Protein AF-A0A0F9DCM0-F1 (afdb_monomer)

Solvent-accessible surface area (backbone atoms only — not comparable to full-atom values): 13956 Å² total; per-residue (Å²): 132,87,82,64,62,100,62,52,71,66,57,52,27,60,71,70,70,48,57,90,51,45,45,80,32,36,98,78,34,26,32,36,30,32,35,49,76,91,44,74,49,73,30,60,45,79,71,43,78,30,48,43,64,57,42,20,52,50,46,30,55,27,48,20,61,70,70,73,55,69,60,47,42,43,50,33,94,85,67,39,26,39,34,45,34,42,86,67,61,40,40,36,45,44,40,91,75,19,57,17,24,54,59,46,8,29,87,58,62,58,74,68,26,46,58,48,63,35,82,38,56,33,58,67,66,62,60,63,64,50,48,54,50,50,53,51,49,51,53,48,53,27,62,75,67,66,33,66,87,58,95,72,90,79,91,84,86,78,86,60,83,90,49,95,72,84,86,76,69,64,62,87,76,89,77,82,93,78,86,83,81,82,85,75,74,92,73,79,90,78,84,91,66,94,84,74,66,70,50,77,52,75,58,100,60,29,42,35,40,35,45,84,85,47,76,50,76,48,49,48,84,78,38,75,80,66,77,76,116

Mean predicted aligned error: 13.75 Å

Sequence (229 aa):
MVKISIISLQECLNFLDIGTGYFSIT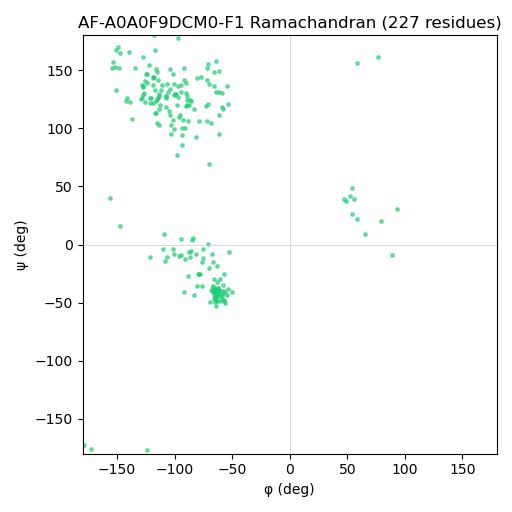AENDTLNMTYNSVTEDVEITDSTYQGDDLAIVLEAAIDTAFSITSTVAYSSTTYKFTITVAANTITIDVSASDAALTFGFTSDPTAALSIVSDQAATEDPTAPVQVILDGVDSFVKGYCDRDFESTSYNEYQNGRDKQNLFLKQYPIISVSRLSIGRINGLKVNNSASSTYATVSVSSTGVVLNKDGTTTELLFSAYATLTLM

Secondary structure (DSSP, 8-state):
-----SS-HHHHHHHTT--TTEEEE-TTS-EEEEEETTEEEEEEPPSEEEEHHHHHHHHHHHHHHHHTS-EEEEEETTTTEEEEEESSS-EEE-TTT-SSTTTTT--SPPPPBSEEE-SS-----THHHHHHHHHHHHHHHHHHHTS--S----------SS------SS-S----S----S---S-------SS--EEEEE-SSEEEEEETTEEEEEEGGG-GGGTT-

Structure (mmCIF, N/CA/C/O backbone):
data_AF-A0A0F9DCM0-F1
#
_entry.id   AF-A0A0F9DCM0-F1
#
loop_
_atom_site.group_PDB
_atom_site.id
_atom_site.type_symbol
_atom_site.label_atom_id
_atom_site.label_alt_id
_atom_site.label_comp_id
_atom_site.label_asym_id
_atom_site.label_entity_id
_atom_site.label_seq_id
_atom_site.pdbx_PDB_ins_code
_atom_site.Cartn_x
_atom_site.Cartn_y
_atom_site.Cartn_z
_atom_site.occupancy
_atom_site.B_iso_or_equiv
_atom_site.auth_seq_id
_atom_site.auth_comp_id
_atom_site.auth_asym_id
_atom_site.auth_atom_id
_atom_site.pdbx_PDB_model_num
ATOM 1 N N . MET A 1 1 ? 5.842 6.834 -18.163 1.00 44.19 1 MET A N 1
ATOM 2 C CA . MET A 1 1 ? 6.494 5.594 -18.632 1.00 44.19 1 MET A CA 1
ATOM 3 C C . MET A 1 1 ? 6.584 4.693 -17.415 1.00 44.19 1 MET A C 1
ATOM 5 O O . MET A 1 1 ? 7.137 5.139 -16.421 1.00 44.19 1 MET A O 1
ATOM 9 N N . VAL A 1 2 ? 5.919 3.537 -17.419 1.00 41.72 2 VAL A N 1
ATOM 10 C CA . VAL A 1 2 ? 5.910 2.631 -16.258 1.00 41.72 2 VAL A CA 1
ATOM 11 C C . VAL A 1 2 ? 7.289 1.975 -16.178 1.00 41.72 2 VAL A C 1
ATOM 13 O O . VAL A 1 2 ? 7.709 1.345 -17.146 1.00 41.72 2 VAL A O 1
ATOM 16 N N . LYS A 1 3 ? 8.017 2.190 -15.076 1.00 56.44 3 LYS A N 1
ATOM 17 C CA . LYS A 1 3 ? 9.266 1.474 -14.785 1.00 56.44 3 LYS A CA 1
ATOM 18 C C . LYS A 1 3 ? 8.881 0.036 -14.439 1.00 56.44 3 LYS A C 1
ATOM 20 O O . LYS A 1 3 ? 8.073 -0.170 -13.541 1.00 56.44 3 LYS A O 1
ATOM 25 N N . ILE A 1 4 ? 9.396 -0.933 -15.185 1.00 59.66 4 ILE A N 1
ATOM 26 C CA . ILE A 1 4 ? 9.157 -2.356 -14.930 1.00 59.66 4 ILE A CA 1
ATOM 27 C C . ILE A 1 4 ? 10.407 -2.868 -14.218 1.00 59.66 4 ILE A C 1
ATOM 29 O O . ILE A 1 4 ? 11.415 -3.076 -14.860 1.00 59.66 4 ILE A O 1
ATOM 33 N N . SER A 1 5 ? 10.404 -3.005 -12.899 1.00 70.19 5 SER A N 1
ATOM 34 C CA . SER A 1 5 ? 11.582 -3.542 -12.200 1.00 70.19 5 SER A CA 1
ATOM 35 C C . SER A 1 5 ? 11.867 -5.001 -12.588 1.00 70.19 5 SER A C 1
ATOM 37 O O . SER A 1 5 ? 10.976 -5.704 -13.071 1.00 70.19 5 SER A O 1
ATOM 39 N N . ILE A 1 6 ? 13.116 -5.455 -12.392 1.00 78.12 6 ILE A N 1
ATOM 40 C CA . ILE A 1 6 ? 13.548 -6.838 -12.704 1.00 78.12 6 ILE A CA 1
ATOM 41 C C . ILE A 1 6 ? 12.695 -7.857 -11.937 1.00 78.12 6 ILE A C 1
ATOM 43 O O . ILE A 1 6 ? 12.382 -8.933 -12.445 1.00 78.12 6 ILE A O 1
ATOM 47 N N . ILE A 1 7 ? 12.316 -7.480 -10.722 1.00 84.19 7 ILE A N 1
ATOM 48 C CA . ILE A 1 7 ? 11.346 -8.142 -9.860 1.00 84.19 7 ILE A CA 1
ATOM 49 C C . ILE A 1 7 ? 10.288 -7.112 -9.473 1.00 84.19 7 ILE A C 1
ATOM 51 O O . ILE A 1 7 ? 10.582 -5.919 -9.359 1.00 84.19 7 ILE A O 1
ATOM 55 N N . SER A 1 8 ? 9.046 -7.541 -9.297 1.00 84.75 8 SER A N 1
ATOM 56 C CA . SER A 1 8 ? 7.995 -6.644 -8.828 1.00 84.75 8 SER A CA 1
ATOM 57 C C . SER A 1 8 ? 8.195 -6.297 -7.351 1.00 84.75 8 SER A C 1
ATOM 59 O O . SER A 1 8 ? 8.705 -7.095 -6.565 1.00 84.75 8 SER A O 1
ATOM 61 N N . LEU A 1 9 ? 7.722 -5.116 -6.949 1.00 81.88 9 LEU A N 1
ATOM 62 C CA . LEU A 1 9 ? 7.683 -4.718 -5.541 1.00 81.88 9 LEU A CA 1
ATOM 63 C C . LEU A 1 9 ? 6.952 -5.762 -4.677 1.00 81.88 9 LEU A C 1
ATOM 65 O O . LEU A 1 9 ? 7.406 -6.071 -3.581 1.00 81.88 9 LEU A O 1
ATOM 69 N N . GLN A 1 10 ? 5.877 -6.366 -5.194 1.00 78.19 10 GLN A N 1
ATOM 70 C CA . GLN A 1 10 ? 5.146 -7.420 -4.487 1.00 78.19 10 GLN A CA 1
ATOM 71 C C . GLN A 1 10 ? 6.004 -8.670 -4.257 1.00 78.19 10 GLN A C 1
ATOM 73 O O . GLN A 1 10 ? 5.936 -9.270 -3.191 1.00 78.19 10 GLN A O 1
ATOM 78 N N . GLU A 1 11 ? 6.830 -9.066 -5.227 1.00 83.69 11 GLU A N 1
ATOM 79 C CA . GLU A 1 11 ? 7.758 -10.188 -5.053 1.00 83.69 11 GLU A CA 1
ATOM 80 C C . GLU A 1 11 ? 8.837 -9.874 -4.012 1.00 83.69 11 GLU A C 1
ATOM 82 O O . GLU A 1 11 ? 9.195 -10.761 -3.241 1.00 83.69 11 GLU A O 1
ATOM 87 N N . CYS A 1 12 ? 9.314 -8.625 -3.930 1.00 82.00 12 CYS A N 1
ATOM 88 C CA . CYS A 1 12 ? 10.222 -8.195 -2.861 1.00 82.00 12 CYS A CA 1
ATOM 89 C C . CYS A 1 12 ? 9.569 -8.270 -1.483 1.00 82.00 12 CYS A C 1
ATOM 91 O O . CYS A 1 12 ? 10.165 -8.817 -0.560 1.00 82.00 12 CYS A O 1
ATOM 93 N N . LEU A 1 13 ? 8.357 -7.730 -1.357 1.00 75.56 13 LEU A N 1
ATOM 94 C CA . LEU A 1 13 ? 7.587 -7.746 -0.114 1.00 75.56 13 LEU A CA 1
ATOM 95 C C . LEU A 1 13 ? 7.341 -9.188 0.351 1.00 75.56 13 LEU A C 1
ATOM 97 O O . LEU A 1 13 ? 7.669 -9.538 1.482 1.00 75.56 13 LEU A O 1
ATOM 101 N N . ASN A 1 14 ? 6.907 -10.059 -0.565 1.00 77.12 14 ASN A N 1
ATOM 102 C CA . ASN A 1 14 ? 6.714 -11.483 -0.292 1.00 77.12 14 ASN A CA 1
ATOM 103 C C . ASN A 1 14 ? 8.024 -12.194 0.093 1.00 77.12 14 ASN A C 1
ATOM 105 O O . ASN A 1 14 ? 8.019 -13.049 0.971 1.00 77.12 14 ASN A O 1
ATOM 109 N N . PHE A 1 15 ? 9.146 -11.878 -0.567 1.00 82.12 15 PHE A N 1
ATOM 110 C CA . PHE A 1 15 ? 10.443 -12.496 -0.266 1.00 82.12 15 PHE A CA 1
ATOM 111 C C . PHE A 1 15 ? 10.965 -12.111 1.117 1.00 82.12 15 PHE A C 1
ATOM 113 O O . PHE A 1 15 ? 11.538 -12.946 1.813 1.00 82.12 15 PHE A O 1
ATOM 120 N N . LEU A 1 16 ? 10.792 -10.845 1.498 1.00 75.94 16 LEU A N 1
ATOM 121 C CA . LEU A 1 16 ? 11.227 -10.350 2.799 1.00 75.94 16 LEU A CA 1
ATOM 122 C C . LEU A 1 16 ? 10.298 -10.798 3.935 1.00 75.94 16 LEU A C 1
ATOM 124 O O . LEU A 1 16 ? 10.601 -10.509 5.088 1.00 75.94 16 LEU A O 1
ATOM 128 N N . ASP A 1 17 ? 9.195 -11.486 3.615 1.00 64.81 17 ASP A N 1
ATOM 129 C CA . ASP A 1 17 ? 8.093 -11.777 4.540 1.00 64.81 17 ASP A CA 1
ATOM 130 C C . ASP A 1 17 ? 7.550 -10.499 5.206 1.00 64.81 17 ASP A C 1
ATOM 132 O O . ASP A 1 17 ? 7.017 -10.491 6.312 1.00 64.81 17 ASP A O 1
ATOM 136 N N . ILE A 1 18 ? 7.720 -9.381 4.499 1.00 64.62 18 ILE A N 1
ATOM 137 C CA . ILE A 1 18 ? 7.198 -8.074 4.852 1.00 64.62 18 ILE A CA 1
ATOM 138 C C . ILE A 1 18 ? 5.916 -7.938 4.039 1.00 64.62 18 ILE A C 1
ATOM 140 O O . ILE A 1 18 ? 5.885 -7.322 2.972 1.00 64.62 18 ILE A O 1
ATOM 144 N N . GLY A 1 19 ? 4.861 -8.607 4.494 1.00 53.56 19 GLY A N 1
ATOM 145 C CA . GLY A 1 19 ? 3.532 -8.410 3.930 1.00 53.56 19 GLY A CA 1
ATOM 146 C C . GLY A 1 19 ? 3.091 -6.958 4.117 1.00 53.56 19 GLY A C 1
ATOM 147 O O . GLY A 1 19 ? 3.461 -6.287 5.079 1.00 53.56 19 GLY A O 1
ATOM 148 N N . THR A 1 20 ? 2.281 -6.440 3.204 1.00 58.19 20 THR A N 1
ATOM 149 C CA . THR A 1 20 ? 1.478 -5.259 3.520 1.00 58.19 20 THR A CA 1
ATOM 150 C C . THR A 1 20 ? 0.583 -5.600 4.721 1.00 58.19 20 THR A C 1
ATOM 152 O O . THR A 1 20 ? -0.049 -6.654 4.737 1.00 58.19 20 THR A O 1
ATOM 155 N N . GLY A 1 21 ? 0.559 -4.747 5.750 1.00 66.50 21 GLY A N 1
ATOM 156 C CA . GLY A 1 21 ? -0.238 -4.984 6.961 1.00 66.50 21 GLY A CA 1
ATOM 157 C C . GLY A 1 21 ? 0.486 -5.677 8.118 1.00 66.50 21 GLY A C 1
ATOM 158 O O . GLY A 1 21 ? -0.169 -6.385 8.876 1.00 66.50 21 GLY A O 1
ATOM 159 N N . TYR A 1 22 ? 1.800 -5.486 8.272 1.00 80.00 22 TYR A N 1
ATOM 160 C CA . TYR A 1 22 ? 2.457 -5.709 9.563 1.00 80.00 22 TYR A CA 1
ATOM 161 C C . TYR A 1 22 ? 2.483 -4.409 10.369 1.00 80.00 22 TYR A C 1
ATOM 163 O O . TYR A 1 22 ? 2.692 -3.334 9.812 1.00 80.00 22 TYR A O 1
ATOM 171 N N . PHE A 1 23 ? 2.288 -4.524 11.676 1.00 86.69 23 PHE A N 1
ATOM 172 C CA . PHE A 1 23 ? 2.209 -3.407 12.608 1.00 86.69 23 PHE A CA 1
ATOM 173 C C . PHE A 1 23 ? 3.189 -3.642 13.750 1.00 86.69 23 PHE A C 1
ATOM 175 O O . PHE A 1 23 ? 3.187 -4.719 14.351 1.00 86.69 23 PHE A O 1
ATOM 182 N N . SER A 1 24 ? 4.027 -2.647 14.039 1.00 89.06 24 SER A N 1
ATOM 183 C CA . SER A 1 24 ? 4.892 -2.652 15.215 1.00 89.06 24 SER A CA 1
ATOM 184 C C . SER A 1 24 ? 4.199 -1.891 16.338 1.00 89.06 24 SER A C 1
ATOM 186 O O . SER A 1 24 ? 4.030 -0.678 16.246 1.00 89.06 24 SER A O 1
ATOM 188 N N . ILE A 1 25 ? 3.798 -2.614 17.380 1.00 93.31 25 ILE A N 1
ATOM 189 C CA . ILE A 1 25 ? 3.285 -2.053 18.627 1.00 93.31 25 ILE A CA 1
ATOM 190 C C . ILE A 1 25 ? 4.433 -2.018 19.629 1.00 93.31 25 ILE A C 1
ATOM 192 O O . ILE A 1 25 ? 5.129 -3.016 19.838 1.00 93.31 25 ILE A O 1
ATOM 196 N N . THR A 1 26 ? 4.654 -0.844 20.191 1.00 93.62 26 THR A N 1
ATOM 197 C CA . THR A 1 26 ? 5.695 -0.526 21.162 1.00 93.62 26 THR A CA 1
ATOM 198 C C . THR A 1 26 ? 5.103 0.395 22.219 1.00 93.62 26 THR A C 1
ATOM 200 O O . THR A 1 26 ? 4.117 1.069 21.937 1.00 93.62 26 THR A O 1
ATOM 203 N N . ALA A 1 27 ? 5.801 0.571 23.339 1.00 93.69 27 ALA A N 1
ATOM 204 C CA . ALA A 1 27 ? 5.460 1.564 24.363 1.00 93.69 27 ALA A CA 1
ATOM 205 C C . ALA A 1 27 ? 5.275 3.031 23.886 1.00 93.69 27 ALA A C 1
ATOM 207 O O . ALA A 1 27 ? 4.963 3.896 24.700 1.00 93.69 27 ALA A O 1
ATOM 208 N N . GLU A 1 28 ? 5.554 3.362 22.618 1.00 90.00 28 GLU A N 1
ATOM 209 C CA . GLU A 1 28 ? 5.283 4.686 22.032 1.00 90.00 28 GLU A CA 1
ATOM 210 C C . GLU A 1 28 ? 3.950 4.756 21.258 1.00 90.00 28 GLU A C 1
ATOM 212 O O . GLU A 1 28 ? 3.567 5.845 20.829 1.00 90.00 28 GLU A O 1
ATOM 217 N N . ASN A 1 29 ? 3.282 3.625 21.008 1.00 92.38 29 ASN A N 1
ATOM 218 C CA . ASN A 1 29 ? 2.097 3.526 20.150 1.00 92.38 29 ASN A CA 1
ATOM 219 C C . ASN A 1 29 ? 1.202 2.313 20.486 1.00 92.38 29 ASN A C 1
ATOM 221 O O . ASN A 1 29 ? 0.683 1.650 19.578 1.00 92.38 29 ASN A O 1
ATOM 225 N N . ASP A 1 30 ? 1.035 2.019 21.773 1.00 97.25 30 ASP A N 1
ATOM 226 C CA . ASP A 1 30 ? 0.343 0.841 22.301 1.00 97.25 30 ASP A CA 1
ATOM 227 C C . ASP A 1 30 ? -0.997 1.140 22.986 1.00 97.25 30 ASP A C 1
ATOM 229 O O . ASP A 1 30 ? -1.701 0.207 23.353 1.00 97.25 30 ASP A O 1
ATOM 233 N N . THR A 1 31 ? -1.402 2.401 23.123 1.00 97.94 31 THR A N 1
ATOM 234 C CA . THR A 1 31 ? -2.571 2.795 23.910 1.00 97.94 31 THR A CA 1
ATOM 235 C C . THR A 1 31 ? -3.621 3.536 23.074 1.00 97.94 31 THR A C 1
ATOM 237 O O . THR A 1 31 ? -3.371 4.566 22.435 1.00 97.94 31 THR A O 1
ATOM 240 N N . LEU A 1 32 ? -4.862 3.033 23.111 1.00 98.06 32 LEU A N 1
ATOM 241 C CA . LEU A 1 32 ? -6.051 3.720 22.597 1.00 98.06 32 LEU A CA 1
ATOM 242 C C . LEU A 1 32 ? -6.924 4.215 23.751 1.00 98.06 32 LEU A C 1
ATOM 244 O O . LEU A 1 32 ? -7.490 3.416 24.492 1.00 98.06 32 LEU A O 1
ATOM 248 N N . ASN A 1 33 ? -7.126 5.526 23.851 1.00 98.38 33 ASN A N 1
ATOM 249 C CA . ASN A 1 33 ? -8.114 6.094 24.756 1.00 98.38 33 ASN A CA 1
ATOM 250 C C . ASN A 1 33 ? -9.510 5.958 24.129 1.00 98.38 33 ASN A C 1
ATOM 252 O O . ASN A 1 33 ? -9.860 6.631 23.151 1.00 98.38 33 ASN A O 1
ATOM 256 N N . MET A 1 34 ? -10.305 5.033 24.661 1.00 98.50 34 MET A N 1
ATOM 257 C CA . MET A 1 34 ? -11.610 4.676 24.111 1.00 98.50 34 MET A CA 1
ATOM 258 C C . MET A 1 34 ? -12.721 5.032 25.085 1.00 98.50 34 MET A C 1
ATOM 260 O O . MET A 1 34 ? -12.558 4.954 26.297 1.00 98.50 34 MET A O 1
ATOM 264 N N . THR A 1 35 ? -13.892 5.386 24.555 1.00 98.38 35 THR A N 1
ATOM 265 C CA . THR A 1 35 ? -15.093 5.592 25.371 1.00 98.38 35 THR A CA 1
ATOM 266 C C . THR A 1 35 ? -16.205 4.650 24.942 1.00 98.38 35 THR A C 1
ATOM 268 O O . THR A 1 35 ? -16.614 4.647 23.780 1.00 98.38 35 THR A O 1
ATOM 271 N N . TYR A 1 36 ? -16.744 3.903 25.904 1.00 97.94 36 TYR A N 1
ATOM 272 C CA . TYR A 1 36 ? -17.885 3.007 25.756 1.00 97.94 36 TYR A CA 1
ATOM 273 C C . TYR A 1 36 ? -18.914 3.300 26.849 1.00 97.94 36 TYR A C 1
ATOM 275 O O . TYR A 1 36 ? -18.603 3.282 28.036 1.00 97.94 36 TYR A O 1
ATOM 283 N N . ASN A 1 37 ? -20.167 3.571 26.468 1.00 94.00 37 ASN A N 1
ATOM 284 C CA . ASN A 1 37 ? -21.250 3.848 27.425 1.00 94.00 37 ASN A CA 1
ATOM 285 C C . ASN A 1 37 ? -20.906 4.951 28.461 1.00 94.00 37 ASN A C 1
ATOM 287 O O . ASN A 1 37 ? -21.235 4.846 29.641 1.00 94.00 37 ASN A O 1
ATOM 291 N N . SER A 1 38 ? -20.254 6.029 28.013 1.00 92.81 38 SER A N 1
ATOM 292 C CA . SER A 1 38 ? -19.764 7.138 28.860 1.00 92.81 38 SER A CA 1
ATOM 293 C C . SER A 1 38 ? -18.653 6.777 29.858 1.00 92.81 38 SER A C 1
ATOM 295 O O . SER A 1 38 ? -18.329 7.602 30.709 1.00 92.81 38 SER A O 1
ATOM 297 N N . VAL A 1 39 ? -18.082 5.574 29.773 1.00 97.06 39 VAL A N 1
ATOM 298 C CA . VAL A 1 39 ? -16.875 5.176 30.505 1.00 97.06 39 VAL A CA 1
ATOM 299 C C . VAL A 1 39 ? -15.696 5.287 29.552 1.00 97.06 39 VAL A C 1
ATOM 301 O O . VAL A 1 39 ? -15.770 4.770 28.438 1.00 97.06 39 VAL A O 1
ATOM 304 N N . THR A 1 40 ? -14.642 5.968 29.984 1.00 98.12 40 THR A N 1
ATOM 305 C CA . THR A 1 40 ? -13.402 6.136 29.227 1.00 98.12 40 THR A CA 1
ATOM 306 C C . THR A 1 40 ? -12.319 5.291 29.877 1.00 98.12 40 THR A C 1
ATOM 308 O O . THR A 1 40 ? -12.115 5.414 31.082 1.00 98.12 40 THR A O 1
ATOM 311 N N . GLU A 1 41 ? -11.652 4.457 29.088 1.00 98.44 41 GLU A N 1
ATOM 312 C CA . GLU A 1 41 ? -10.550 3.600 29.529 1.00 98.44 41 GLU A CA 1
ATOM 313 C C . GLU A 1 41 ? -9.403 3.682 28.520 1.00 98.44 41 GLU A C 1
ATOM 315 O O . GLU A 1 41 ? -9.625 3.893 27.321 1.00 98.44 41 GLU A O 1
ATOM 320 N N . ASP A 1 42 ? -8.192 3.470 29.021 1.00 98.19 42 ASP A N 1
ATOM 321 C CA . ASP A 1 42 ? -7.014 3.244 28.195 1.00 98.19 42 ASP A CA 1
ATOM 322 C C . ASP A 1 42 ? -6.980 1.762 27.807 1.00 98.19 42 ASP A C 1
ATOM 324 O O . ASP A 1 42 ? -6.907 0.867 28.652 1.00 98.19 42 ASP A O 1
ATOM 328 N N . VAL A 1 43 ? -7.090 1.497 26.509 1.00 98.44 43 VAL A N 1
ATOM 329 C CA . VAL A 1 43 ? -6.993 0.158 25.933 1.00 98.44 43 VAL A CA 1
ATOM 330 C C . VAL A 1 43 ? -5.546 -0.059 25.512 1.00 98.44 43 VAL A C 1
ATOM 332 O O . VAL A 1 43 ? -5.128 0.434 24.467 1.00 98.44 43 VAL A O 1
ATOM 335 N N . GLU A 1 44 ? -4.799 -0.784 26.341 1.00 98.12 44 GLU A N 1
ATOM 336 C CA . GLU A 1 44 ? -3.388 -1.121 26.124 1.00 98.12 44 GLU A CA 1
ATOM 337 C C . GLU A 1 44 ? -3.263 -2.392 25.262 1.00 98.12 44 GLU A C 1
ATOM 339 O O . GLU A 1 44 ? -3.807 -3.455 25.585 1.00 98.12 44 GLU A O 1
ATOM 344 N N . ILE A 1 45 ? -2.555 -2.284 24.141 1.00 97.75 45 ILE A N 1
ATOM 345 C CA . ILE A 1 45 ? -2.208 -3.372 23.228 1.00 97.75 45 ILE A CA 1
ATOM 346 C C . ILE A 1 45 ? -0.815 -3.884 23.608 1.00 97.75 45 ILE A C 1
ATOM 348 O O . ILE A 1 45 ? 0.094 -3.118 23.874 1.00 97.75 45 ILE A O 1
ATOM 352 N N . THR A 1 46 ? -0.606 -5.200 23.629 1.00 97.75 46 THR A N 1
ATOM 353 C CA . THR A 1 46 ? 0.716 -5.749 23.979 1.00 97.75 46 THR A CA 1
ATOM 354 C C . THR A 1 46 ? 1.785 -5.388 22.940 1.00 97.75 46 THR A C 1
ATOM 356 O O . THR A 1 46 ? 1.566 -5.562 21.745 1.00 97.75 46 THR A O 1
ATOM 359 N N . ASP A 1 47 ? 2.973 -4.990 23.402 1.00 96.12 47 ASP A N 1
ATOM 360 C CA . ASP A 1 47 ? 4.148 -4.750 22.558 1.00 96.12 47 ASP A CA 1
ATOM 361 C C . ASP A 1 47 ? 4.557 -5.987 21.747 1.00 96.12 47 ASP A C 1
ATOM 363 O O . ASP A 1 47 ? 4.962 -7.025 22.291 1.00 96.12 47 ASP A O 1
ATOM 367 N N . SER A 1 48 ? 4.491 -5.876 20.420 1.00 94.19 48 SER A N 1
ATOM 368 C CA . SER A 1 48 ? 4.965 -6.902 19.494 1.00 94.19 48 SER A CA 1
ATOM 369 C C . SER A 1 48 ? 4.940 -6.434 18.041 1.00 94.19 48 SER A C 1
ATOM 371 O O . SER A 1 48 ? 4.586 -5.305 17.717 1.00 94.19 48 SER A O 1
ATOM 373 N N . THR A 1 49 ? 5.285 -7.346 17.137 1.00 89.25 49 THR A N 1
ATOM 374 C CA . THR A 1 49 ? 5.009 -7.193 15.710 1.00 89.25 49 THR A CA 1
ATOM 375 C C . THR A 1 49 ? 3.886 -8.141 15.317 1.00 89.25 49 THR A C 1
ATOM 377 O O . THR A 1 49 ? 3.987 -9.347 15.542 1.00 89.25 49 THR A O 1
ATOM 380 N N . TYR A 1 50 ? 2.837 -7.603 14.702 1.00 90.00 50 TYR A N 1
ATOM 381 C CA . TYR A 1 50 ? 1.629 -8.345 14.351 1.00 90.00 50 TYR A CA 1
ATOM 382 C C . TYR A 1 50 ? 1.326 -8.246 12.862 1.00 90.00 50 TYR A C 1
ATOM 384 O O . TYR A 1 50 ? 1.538 -7.194 12.264 1.00 90.00 50 TYR A O 1
ATOM 392 N N . GLN A 1 51 ? 0.760 -9.303 12.278 1.00 88.38 51 GLN A N 1
ATOM 393 C CA . GLN A 1 51 ? -0.019 -9.166 11.044 1.00 88.38 51 GLN A CA 1
ATOM 394 C C . GLN A 1 51 ? -1.346 -8.461 11.357 1.00 88.38 51 GLN A C 1
ATOM 396 O O . GLN A 1 51 ? -1.825 -8.525 12.484 1.00 88.38 51 GLN A O 1
ATOM 401 N N . GLY A 1 52 ? -1.970 -7.807 10.3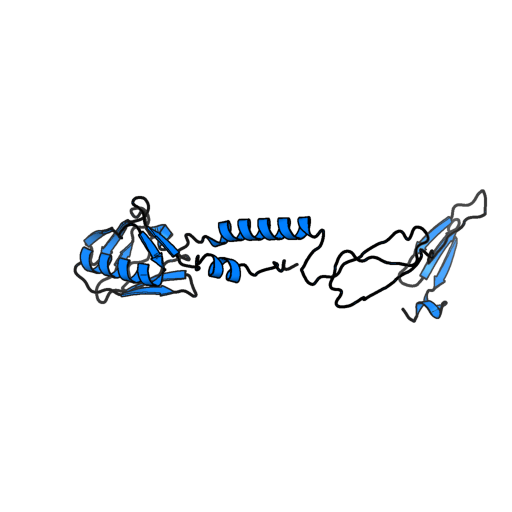78 1.00 90.56 52 GLY A N 1
ATOM 402 C CA . GLY A 1 52 ? -3.180 -7.011 10.607 1.00 90.56 52 GLY A CA 1
ATOM 403 C C . GLY A 1 52 ? -4.350 -7.804 11.192 1.00 90.56 52 GLY A C 1
ATOM 404 O O . GLY A 1 52 ? -5.017 -7.312 12.100 1.00 90.56 52 GLY A O 1
ATOM 405 N N . ASP A 1 53 ? -4.557 -9.043 10.737 1.00 92.62 53 ASP A N 1
ATOM 406 C CA . ASP A 1 53 ? -5.592 -9.928 11.289 1.00 92.62 53 ASP A CA 1
ATOM 407 C C . ASP A 1 53 ? -5.256 -10.365 12.727 1.00 92.62 53 ASP A C 1
ATOM 409 O O . ASP A 1 53 ? -6.135 -10.377 13.588 1.00 92.62 53 ASP A O 1
ATOM 413 N N . ASP A 1 54 ? -3.981 -10.644 13.022 1.00 95.25 54 ASP A N 1
ATOM 414 C CA . ASP A 1 54 ? -3.527 -10.973 14.380 1.00 95.25 54 ASP A CA 1
ATOM 415 C C . ASP A 1 54 ? -3.660 -9.766 15.321 1.00 95.25 54 ASP A C 1
ATOM 417 O O . ASP A 1 54 ? -4.118 -9.906 16.455 1.00 95.25 54 ASP A O 1
ATOM 421 N N . LEU A 1 55 ? -3.316 -8.564 14.846 1.00 95.62 55 LEU A N 1
ATOM 422 C CA . LEU A 1 55 ? -3.469 -7.326 15.605 1.00 95.62 55 LEU A CA 1
ATOM 423 C C . LEU A 1 55 ? -4.942 -7.032 15.895 1.00 95.62 55 LEU A C 1
ATOM 425 O O . LEU A 1 55 ? -5.264 -6.583 16.991 1.00 95.62 55 LEU A O 1
ATOM 429 N N . ALA A 1 56 ? -5.841 -7.304 14.944 1.00 97.38 56 ALA A N 1
ATOM 430 C CA . ALA A 1 56 ? -7.277 -7.165 15.165 1.00 97.38 56 ALA A CA 1
ATOM 431 C C . ALA A 1 56 ? -7.749 -8.057 16.327 1.00 97.38 56 ALA A C 1
ATOM 433 O O . ALA A 1 56 ? -8.459 -7.574 17.204 1.00 97.38 56 ALA A O 1
ATOM 434 N N . ILE A 1 57 ? -7.290 -9.313 16.391 1.00 98.31 57 ILE A N 1
ATOM 435 C CA . ILE A 1 57 ? -7.606 -10.241 17.492 1.00 98.31 57 ILE A CA 1
ATOM 436 C C . ILE A 1 57 ? -7.062 -9.728 18.834 1.00 98.31 57 ILE A C 1
ATOM 438 O O . ILE A 1 57 ? -7.753 -9.796 19.851 1.00 98.31 57 ILE A O 1
ATOM 442 N N . VAL A 1 58 ? -5.831 -9.210 18.858 1.00 98.31 58 VAL A N 1
ATOM 443 C CA . VAL A 1 58 ? -5.236 -8.659 20.088 1.00 98.31 58 VAL A CA 1
ATOM 444 C C . VAL A 1 58 ? -5.987 -7.411 20.553 1.00 98.31 58 VAL A C 1
ATOM 446 O O . VAL A 1 58 ? -6.299 -7.303 21.739 1.00 98.31 58 VAL A O 1
ATOM 449 N N . LEU A 1 59 ? -6.330 -6.502 19.636 1.00 98.38 59 LEU A N 1
ATOM 450 C CA . LEU A 1 59 ? -7.113 -5.309 19.952 1.00 98.38 59 LEU A CA 1
ATOM 451 C C . LEU A 1 59 ? -8.524 -5.670 20.445 1.00 98.38 59 LEU A C 1
ATOM 453 O O . LEU A 1 59 ? -8.995 -5.075 21.410 1.00 98.38 59 LEU A O 1
ATOM 457 N N . GLU A 1 60 ? -9.185 -6.663 19.842 1.00 98.69 60 GLU A N 1
ATOM 458 C CA . GLU A 1 60 ? -10.478 -7.183 20.315 1.00 98.69 60 GLU A CA 1
ATOM 459 C C . GLU A 1 60 ? -10.391 -7.641 21.775 1.00 98.69 60 GLU A C 1
ATOM 461 O O . GLU A 1 60 ? -11.173 -7.194 22.614 1.00 98.69 60 GLU A O 1
ATOM 466 N N . ALA A 1 61 ? -9.391 -8.463 22.104 1.00 98.56 61 ALA A N 1
ATOM 467 C CA . ALA A 1 61 ? -9.191 -8.950 23.465 1.00 98.56 61 ALA A CA 1
ATOM 468 C C . ALA A 1 61 ? -8.897 -7.816 24.466 1.00 98.56 61 ALA A C 1
ATOM 470 O O . ALA A 1 61 ? -9.372 -7.864 25.607 1.00 98.56 61 ALA A O 1
ATOM 471 N N . ALA A 1 62 ? -8.138 -6.797 24.050 1.00 98.44 62 ALA A N 1
ATOM 472 C CA . ALA A 1 62 ? -7.834 -5.628 24.872 1.00 98.44 62 ALA A CA 1
ATOM 473 C C . ALA A 1 62 ? -9.096 -4.794 25.159 1.00 98.44 62 ALA A C 1
ATOM 475 O O . ALA A 1 62 ? -9.372 -4.482 26.319 1.00 98.44 62 ALA A O 1
ATOM 476 N N . ILE A 1 63 ? -9.911 -4.511 24.134 1.00 98.44 63 ILE A N 1
ATOM 477 C CA . ILE A 1 63 ? -11.190 -3.790 24.267 1.00 98.44 63 ILE A CA 1
ATOM 478 C C . ILE A 1 63 ? -12.151 -4.559 25.181 1.00 98.44 63 ILE A C 1
ATOM 480 O O . ILE A 1 63 ? -12.734 -3.985 26.107 1.00 98.44 63 ILE A O 1
ATOM 484 N N . ASP A 1 64 ? -12.309 -5.862 24.941 1.00 98.38 64 ASP A N 1
ATOM 485 C CA . ASP A 1 64 ? -13.216 -6.720 25.705 1.00 98.38 64 ASP A CA 1
ATOM 486 C C . ASP A 1 64 ? -12.816 -6.787 27.179 1.00 98.38 64 ASP A C 1
ATOM 488 O O . ASP A 1 64 ? -13.680 -6.759 28.058 1.00 98.38 64 ASP A O 1
ATOM 492 N N . THR A 1 65 ? -11.511 -6.806 27.459 1.00 98.25 65 THR A N 1
ATOM 493 C CA . THR A 1 65 ? -10.978 -6.773 28.825 1.00 98.25 65 THR A CA 1
ATOM 494 C C . THR A 1 65 ? -11.215 -5.416 29.487 1.00 98.25 65 THR A C 1
ATOM 496 O O . THR A 1 65 ? -11.756 -5.382 30.594 1.00 98.25 65 THR A O 1
ATOM 499 N N . ALA A 1 66 ? -10.869 -4.312 28.816 1.00 98.06 66 ALA A N 1
ATOM 500 C CA . ALA A 1 66 ? -10.975 -2.957 29.363 1.00 98.06 66 ALA A CA 1
ATOM 501 C C . ALA A 1 66 ? -12.418 -2.595 29.748 1.00 98.06 66 ALA A C 1
ATOM 503 O O . ALA A 1 66 ? -12.669 -2.077 30.834 1.00 98.06 66 ALA A O 1
ATOM 504 N N . PHE A 1 67 ? -13.391 -2.942 28.900 1.00 97.75 67 PHE A N 1
ATOM 505 C CA . PHE A 1 67 ? -14.797 -2.592 29.130 1.00 97.75 67 PHE A CA 1
ATOM 506 C C . PHE A 1 67 ? -15.654 -3.738 29.678 1.00 97.75 67 PHE A C 1
ATOM 508 O O . PHE A 1 67 ? -16.829 -3.522 29.985 1.00 97.75 67 PHE A O 1
ATOM 515 N N . SER A 1 68 ? -15.099 -4.948 29.822 1.00 97.19 68 SER A N 1
ATOM 516 C CA . SER A 1 68 ? -15.848 -6.165 30.183 1.00 97.19 68 SER A CA 1
ATOM 517 C C . SER A 1 68 ? -17.036 -6.431 29.240 1.00 97.19 68 SER A C 1
ATOM 519 O O . SER A 1 68 ? -18.165 -6.664 29.686 1.00 97.19 68 SER A O 1
ATOM 521 N N . ILE A 1 69 ? -16.788 -6.367 27.927 1.00 97.06 69 ILE A N 1
ATOM 522 C CA . ILE A 1 69 ? -17.791 -6.540 26.860 1.00 97.06 69 ILE A CA 1
ATOM 523 C C . ILE A 1 69 ? -17.405 -7.654 25.881 1.00 97.06 69 ILE A C 1
ATOM 525 O O . ILE A 1 69 ? -16.414 -8.346 26.071 1.00 97.06 69 ILE A O 1
ATOM 529 N N . THR A 1 70 ? -18.229 -7.836 24.847 1.00 97.69 70 THR A N 1
ATOM 530 C CA . THR A 1 70 ? -17.870 -8.591 23.644 1.00 97.69 70 THR A CA 1
ATOM 531 C C . THR A 1 70 ? -17.951 -7.656 22.448 1.00 97.69 70 THR A C 1
ATOM 533 O O . THR A 1 70 ? -19.012 -7.077 22.174 1.00 97.69 70 THR A O 1
ATOM 536 N N . SER A 1 71 ? -16.837 -7.516 21.749 1.00 98.06 71 SER A N 1
ATOM 537 C CA . SER A 1 71 ? -16.688 -6.718 20.541 1.00 98.06 71 SER A CA 1
ATOM 538 C C . SER A 1 71 ? -16.303 -7.604 19.354 1.00 98.06 71 SER A C 1
ATOM 540 O O . SER A 1 71 ? -16.266 -8.832 19.432 1.00 98.06 71 SER A O 1
ATOM 542 N N . THR A 1 72 ? -16.140 -6.988 18.193 1.00 98.56 72 THR A N 1
ATOM 543 C CA . THR A 1 72 ? -15.559 -7.615 17.013 1.00 98.56 72 THR A CA 1
ATOM 544 C C . THR A 1 72 ? -14.647 -6.603 16.357 1.00 98.56 72 THR A C 1
ATOM 546 O O . THR A 1 72 ? -15.107 -5.516 15.986 1.00 98.56 72 THR A O 1
ATOM 549 N N . VAL A 1 73 ? -13.379 -6.962 16.190 1.00 98.50 73 VAL A N 1
ATOM 550 C CA . VAL A 1 73 ? -12.408 -6.135 15.471 1.00 98.50 73 VAL A CA 1
ATOM 551 C C . VAL A 1 73 ? -11.993 -6.856 14.198 1.00 98.50 73 VAL A C 1
ATOM 553 O O . VAL A 1 73 ? -11.633 -8.027 14.214 1.00 98.50 73 VAL A O 1
ATOM 556 N N . ALA A 1 74 ? -12.057 -6.156 13.069 1.00 97.75 74 ALA A N 1
ATOM 557 C CA . ALA A 1 74 ? -11.686 -6.703 11.771 1.00 97.75 74 ALA A CA 1
ATOM 558 C C . ALA A 1 74 ? -10.678 -5.802 11.065 1.00 97.75 74 ALA A C 1
ATOM 560 O O . ALA A 1 74 ? -10.870 -4.585 10.996 1.00 97.75 74 ALA A O 1
ATOM 561 N N . TYR A 1 75 ? -9.654 -6.416 10.479 1.00 95.06 75 TYR A N 1
ATOM 562 C CA . TYR A 1 75 ? -8.748 -5.776 9.539 1.00 95.06 75 TYR A CA 1
ATOM 563 C C . TYR A 1 75 ? -9.129 -6.149 8.103 1.00 95.06 75 TYR A C 1
ATOM 565 O O . TYR A 1 75 ? -9.486 -7.284 7.797 1.00 95.06 75 TYR A O 1
ATOM 573 N N . SER A 1 76 ? -9.090 -5.176 7.196 1.00 91.88 76 SER A N 1
ATOM 574 C CA . SER A 1 76 ? -9.330 -5.408 5.770 1.00 91.88 76 SER A CA 1
ATOM 575 C C . SER A 1 76 ? -8.012 -5.374 5.012 1.00 91.88 76 SER A C 1
ATOM 577 O O . SER A 1 76 ? -7.458 -4.300 4.807 1.00 91.88 76 SER A O 1
ATOM 579 N N . SER A 1 77 ? -7.555 -6.509 4.486 1.00 83.88 77 SER A N 1
ATOM 580 C CA . SER A 1 77 ? -6.370 -6.572 3.610 1.00 83.88 77 SER A CA 1
ATOM 581 C C . SER A 1 77 ? -6.562 -5.885 2.249 1.00 83.88 77 SER A C 1
ATOM 583 O O . SER A 1 77 ? -5.611 -5.725 1.491 1.00 83.88 77 SER A O 1
ATOM 585 N N . THR A 1 78 ? -7.791 -5.466 1.918 1.00 83.12 78 THR A N 1
ATOM 586 C CA . THR A 1 78 ? -8.093 -4.726 0.679 1.00 83.12 78 THR A CA 1
ATOM 587 C C . THR A 1 78 ? -8.026 -3.214 0.877 1.00 83.12 78 THR A C 1
ATOM 589 O O . THR A 1 78 ? -7.560 -2.496 -0.004 1.00 83.12 78 THR A O 1
ATOM 592 N N . THR A 1 79 ? -8.530 -2.711 2.008 1.00 86.19 79 THR A N 1
ATOM 593 C CA . THR A 1 79 ? -8.581 -1.264 2.296 1.00 86.19 79 THR A CA 1
ATOM 594 C C . THR A 1 79 ? -7.556 -0.823 3.334 1.00 86.19 79 THR A C 1
ATOM 596 O O . THR A 1 79 ? -7.393 0.376 3.529 1.00 86.19 79 THR A O 1
ATOM 599 N N . TYR A 1 80 ? -6.904 -1.774 4.003 1.00 88.44 80 TYR A N 1
ATOM 600 C CA . TYR A 1 80 ? -5.976 -1.590 5.119 1.00 88.44 80 TYR A CA 1
ATOM 601 C C . TYR A 1 80 ? -6.595 -0.819 6.285 1.00 88.44 80 TYR A C 1
ATOM 603 O O . TYR A 1 80 ? -5.965 0.045 6.877 1.00 88.44 80 TYR A O 1
ATOM 611 N N . LYS A 1 81 ? -7.867 -1.090 6.587 1.00 93.44 81 LYS A N 1
ATOM 612 C CA . LYS A 1 81 ? -8.630 -0.375 7.619 1.00 93.44 81 LYS A CA 1
ATOM 613 C C . LYS A 1 81 ? -9.059 -1.310 8.729 1.00 93.44 81 LYS A C 1
ATOM 615 O O . LYS A 1 81 ? -9.435 -2.448 8.440 1.00 93.44 81 LYS A O 1
ATOM 620 N N . PHE A 1 82 ? -9.071 -0.792 9.952 1.00 96.75 82 PHE A N 1
ATOM 621 C CA . PHE A 1 82 ? -9.674 -1.464 11.095 1.00 96.75 82 PHE A CA 1
ATOM 622 C C . PHE A 1 82 ? -11.138 -1.059 11.233 1.00 96.75 82 PHE A C 1
ATOM 624 O O . PHE A 1 82 ? -11.505 0.102 11.045 1.00 96.75 82 PHE A O 1
ATOM 631 N N . THR A 1 83 ? -11.979 -2.036 11.549 1.00 98.38 83 THR A N 1
ATOM 632 C CA . THR A 1 83 ? -13.382 -1.845 11.915 1.00 98.38 83 THR A CA 1
ATOM 633 C C . THR A 1 83 ? -13.589 -2.422 13.300 1.00 98.38 83 THR A C 1
ATOM 635 O O . THR A 1 83 ? -13.362 -3.612 13.493 1.00 98.38 83 THR A O 1
ATOM 638 N N . ILE A 1 84 ? -14.039 -1.601 14.244 1.00 98.56 84 ILE A N 1
ATOM 639 C CA . ILE A 1 84 ? -14.396 -2.029 15.598 1.00 98.56 84 ILE A CA 1
ATOM 640 C C . ILE A 1 84 ? -15.916 -1.987 15.693 1.00 98.56 84 ILE A C 1
ATOM 642 O O . ILE A 1 84 ? -16.529 -0.971 15.3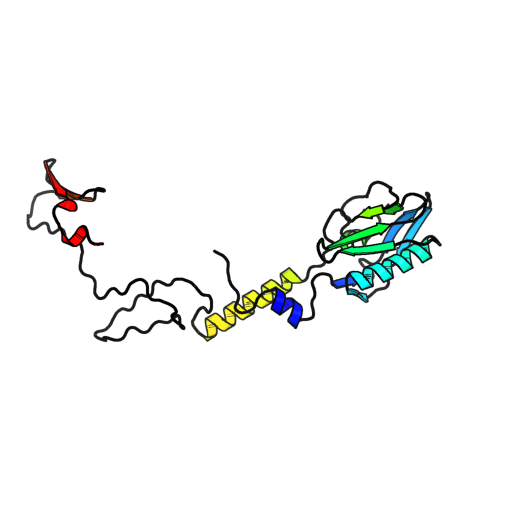70 1.00 98.56 84 ILE A O 1
ATOM 646 N N . THR A 1 85 ? -16.531 -3.085 16.120 1.00 98.62 85 THR A N 1
ATOM 647 C CA . THR A 1 85 ? -17.983 -3.205 16.286 1.00 98.62 85 THR A CA 1
ATOM 648 C C . THR A 1 85 ? -18.315 -3.725 17.677 1.00 98.62 85 THR A C 1
ATOM 650 O O . THR A 1 85 ? -17.690 -4.662 18.157 1.00 98.62 85 THR A O 1
ATOM 653 N N . VAL A 1 86 ? -19.326 -3.144 18.317 1.00 97.94 86 VAL A N 1
ATOM 654 C CA . VAL A 1 86 ? -19.856 -3.584 19.615 1.00 97.94 86 VAL A CA 1
ATOM 655 C C . VAL A 1 86 ? -21.344 -3.908 19.513 1.00 97.94 86 VAL A C 1
ATOM 657 O O . VAL A 1 86 ? -22.062 -3.381 18.662 1.00 97.94 86 VAL A O 1
ATOM 660 N N . ALA A 1 87 ? -21.832 -4.778 20.398 1.00 93.81 87 ALA A N 1
ATOM 661 C CA . ALA A 1 87 ? -23.220 -5.244 20.359 1.00 93.81 87 ALA A CA 1
ATOM 662 C C . ALA A 1 87 ? -24.240 -4.254 20.960 1.00 93.81 87 ALA A C 1
ATOM 664 O O . ALA A 1 87 ? -25.422 -4.295 20.613 1.00 93.81 87 ALA A O 1
ATOM 665 N N . ALA A 1 88 ? -23.814 -3.385 21.878 1.00 91.31 88 ALA A N 1
ATOM 666 C CA . ALA A 1 88 ? -24.673 -2.443 22.593 1.00 91.31 88 ALA A CA 1
ATOM 667 C C . ALA A 1 88 ? -23.893 -1.171 22.929 1.00 91.31 88 ALA A C 1
ATOM 669 O O . ALA A 1 88 ? -22.699 -1.261 23.138 1.00 91.31 88 ALA A O 1
ATOM 670 N N . ASN A 1 89 ? -24.572 -0.024 23.048 1.00 96.88 89 ASN A N 1
ATOM 671 C CA . ASN A 1 89 ? -23.973 1.302 23.283 1.00 96.88 89 ASN A CA 1
ATOM 672 C C . ASN A 1 89 ? -22.964 1.745 22.213 1.00 96.88 89 ASN A C 1
ATOM 674 O O . ASN A 1 89 ? -22.367 0.955 21.496 1.00 96.88 89 ASN A O 1
ATOM 678 N N . THR A 1 90 ? -22.779 3.051 22.086 1.00 97.25 90 THR A N 1
ATOM 679 C CA . THR A 1 90 ? -21.818 3.598 21.131 1.00 97.25 90 THR A CA 1
ATOM 680 C C . THR A 1 90 ? -20.396 3.539 21.680 1.00 97.25 90 THR A C 1
ATOM 682 O O . THR A 1 90 ? -20.185 3.805 22.866 1.00 97.25 90 THR A O 1
ATOM 685 N N . ILE A 1 91 ? -19.444 3.272 20.789 1.00 97.88 91 ILE A N 1
ATOM 686 C CA . ILE A 1 91 ? -18.005 3.440 20.993 1.00 97.88 91 ILE A CA 1
ATOM 687 C C . ILE A 1 91 ? -17.499 4.686 20.272 1.00 97.88 91 ILE A C 1
ATOM 689 O O . ILE A 1 91 ? -18.038 5.073 19.234 1.00 97.88 91 ILE A O 1
ATOM 693 N N . THR A 1 92 ? -16.445 5.283 20.813 1.00 97.88 92 THR A N 1
ATOM 694 C CA . THR A 1 92 ? -15.628 6.310 20.157 1.00 97.88 92 THR A CA 1
ATOM 695 C C . THR A 1 92 ? -14.176 6.190 20.623 1.00 97.88 92 THR A C 1
ATOM 697 O O . THR A 1 92 ? -13.903 5.527 21.625 1.00 97.88 92 THR A O 1
ATOM 700 N N . ILE A 1 93 ? -13.264 6.835 19.900 1.00 98.00 93 ILE A N 1
ATOM 701 C CA . ILE A 1 93 ? -11.838 6.960 20.229 1.00 98.00 93 ILE A CA 1
ATOM 702 C C . ILE A 1 93 ? -11.542 8.454 20.398 1.00 98.00 93 ILE A C 1
ATOM 704 O O . ILE A 1 93 ? -12.045 9.249 19.602 1.00 98.00 93 ILE A O 1
ATOM 708 N N . ASP A 1 94 ? -10.764 8.827 21.413 1.00 98.00 94 ASP A N 1
ATOM 709 C CA . ASP A 1 94 ? -10.137 10.152 21.498 1.00 98.00 94 ASP A CA 1
ATOM 710 C C . ASP A 1 94 ? -8.762 10.064 20.832 1.00 98.00 94 ASP A C 1
ATOM 712 O O . ASP A 1 94 ? -7.799 9.543 21.402 1.00 98.00 94 ASP A O 1
ATOM 716 N N . VAL A 1 95 ? -8.674 10.531 19.586 1.00 96.62 95 VAL A N 1
ATOM 717 C CA . VAL A 1 95 ? -7.447 10.450 18.784 1.00 96.62 95 VAL A CA 1
ATOM 718 C C . VAL A 1 95 ? -6.343 11.315 19.382 1.00 96.62 95 VAL A C 1
ATOM 720 O O . VAL A 1 95 ? -5.171 10.988 19.240 1.00 96.62 95 VAL A O 1
ATOM 723 N N . SER A 1 96 ? -6.692 12.407 20.065 1.00 96.00 96 SER A N 1
ATOM 724 C CA . SER A 1 96 ? -5.708 13.321 20.650 1.00 96.00 96 SER A CA 1
ATOM 725 C C . SER A 1 96 ? -5.090 12.801 21.949 1.00 96.00 96 SER A C 1
ATOM 727 O O . SER A 1 96 ? -3.966 13.184 22.279 1.00 96.00 96 SER A O 1
ATOM 729 N N . ALA A 1 97 ? -5.812 11.936 22.666 1.00 96.62 97 ALA A N 1
ATOM 730 C CA . ALA A 1 97 ? -5.360 11.282 23.891 1.00 96.62 97 ALA A CA 1
ATOM 731 C C . ALA A 1 97 ? -4.753 9.886 23.659 1.00 96.6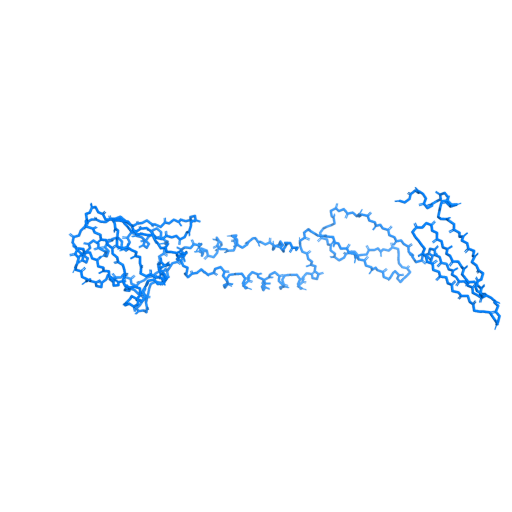2 97 ALA A C 1
ATOM 733 O O . ALA A 1 97 ? -4.190 9.316 24.587 1.00 96.62 97 ALA A O 1
ATOM 734 N N . SER A 1 98 ? -4.862 9.341 22.445 1.00 96.75 98 SER A N 1
ATOM 735 C CA . SER A 1 98 ? -4.315 8.033 22.071 1.00 96.75 98 SER A CA 1
ATOM 736 C C . SER A 1 98 ? -2.957 8.176 21.386 1.00 96.75 98 SER A C 1
ATOM 738 O O . SER A 1 98 ? -2.820 8.980 20.464 1.00 96.75 98 SER A O 1
ATOM 740 N N . ASP A 1 99 ? -1.985 7.340 21.737 1.00 95.00 99 ASP A N 1
ATOM 741 C CA . ASP A 1 99 ? -0.722 7.249 20.990 1.00 95.00 99 ASP A CA 1
ATOM 742 C C . ASP A 1 99 ? -0.804 6.233 19.832 1.00 95.00 99 ASP A C 1
ATOM 744 O O . ASP A 1 99 ? -0.192 6.429 18.780 1.00 95.00 99 ASP A O 1
ATOM 748 N N . ALA A 1 100 ? -1.667 5.220 19.950 1.00 95.00 100 ALA A N 1
ATOM 749 C CA . ALA A 1 100 ? -1.854 4.190 18.936 1.00 95.00 100 ALA A CA 1
ATOM 750 C C . ALA A 1 100 ? -2.871 4.567 17.844 1.00 95.00 100 ALA A C 1
ATOM 752 O O . ALA A 1 100 ? -2.974 3.873 16.831 1.00 95.00 100 ALA A O 1
ATOM 753 N N . ALA A 1 101 ? -3.642 5.653 17.998 1.00 95.19 101 ALA A N 1
ATOM 754 C CA . ALA A 1 101 ? -4.749 5.972 17.081 1.00 95.19 101 ALA A CA 1
ATOM 755 C C . ALA A 1 101 ? -4.301 6.072 15.615 1.00 95.19 101 ALA A C 1
ATOM 757 O O . ALA A 1 101 ? -4.953 5.517 14.724 1.00 95.19 101 ALA A O 1
ATOM 758 N N . LEU A 1 102 ? -3.151 6.706 15.368 1.00 91.44 102 LEU A N 1
ATOM 759 C CA . LEU A 1 102 ? -2.574 6.806 14.027 1.00 91.44 102 LEU A CA 1
ATOM 760 C C . LEU A 1 102 ? -2.117 5.444 13.485 1.00 91.44 102 LEU A C 1
ATOM 762 O O . LEU A 1 102 ? -2.330 5.180 12.301 1.00 91.44 102 LEU A O 1
ATOM 766 N N . THR A 1 103 ? -1.572 4.562 14.331 1.00 92.06 103 THR A N 1
ATOM 767 C CA . THR A 1 103 ? -1.198 3.184 13.961 1.00 92.06 103 THR A CA 1
ATOM 768 C C . THR A 1 103 ? -2.399 2.419 13.410 1.00 92.06 103 THR A C 1
ATOM 770 O O . THR A 1 103 ? -2.283 1.728 12.400 1.00 92.06 103 THR A O 1
ATOM 773 N N . PHE A 1 104 ? -3.577 2.609 14.012 1.00 93.31 104 PHE A N 1
ATOM 774 C CA . PHE A 1 104 ? -4.842 2.013 13.568 1.00 93.31 104 PHE A CA 1
ATOM 775 C C . PHE A 1 104 ? -5.570 2.818 12.474 1.00 93.31 104 PHE A C 1
ATOM 777 O O . PHE A 1 104 ? -6.658 2.431 12.042 1.00 93.31 104 PHE A O 1
ATOM 784 N N . GLY A 1 105 ? -4.972 3.907 11.978 1.00 93.81 105 GLY A N 1
ATOM 785 C CA . GLY A 1 105 ? -5.493 4.707 10.868 1.00 93.81 105 GLY A CA 1
ATOM 786 C C . GLY A 1 105 ? -6.618 5.677 11.240 1.00 93.81 105 GLY A C 1
ATOM 787 O O . GLY A 1 105 ? -7.364 6.074 10.344 1.00 93.81 105 GLY A O 1
ATOM 788 N N . PHE A 1 106 ? -6.768 6.034 12.520 1.00 95.69 106 PHE A N 1
ATOM 789 C CA . PHE A 1 106 ? -7.700 7.062 12.993 1.00 95.69 106 PHE A CA 1
ATOM 790 C C . PHE A 1 106 ? -6.995 8.425 13.065 1.00 95.69 106 PHE A C 1
ATOM 792 O O . PHE A 1 106 ? -6.164 8.658 13.938 1.00 95.69 106 PHE A O 1
ATOM 799 N N . THR A 1 107 ? -7.318 9.336 12.144 1.00 95.31 107 THR A N 1
ATOM 800 C CA . THR A 1 107 ? -6.741 10.695 12.070 1.00 95.31 107 THR A CA 1
ATOM 801 C C . THR A 1 107 ? -7.645 11.780 12.652 1.00 95.31 107 THR A C 1
ATOM 803 O O . THR A 1 107 ? -7.232 12.932 12.791 1.00 95.31 107 THR A O 1
ATOM 806 N N . SER A 1 108 ? -8.880 11.421 12.999 1.00 96.81 108 SER A N 1
ATOM 807 C CA . SER A 1 108 ? -9.860 12.285 13.651 1.00 96.81 108 SER A CA 1
ATOM 808 C C . SER A 1 108 ? -10.821 11.459 14.504 1.00 96.81 108 SER A C 1
ATOM 810 O O . SER A 1 108 ? -11.045 10.283 14.208 1.00 96.81 108 SER A O 1
ATOM 812 N N . ASP A 1 109 ? -11.384 12.068 15.551 1.00 97.88 109 ASP A N 1
ATOM 813 C CA . ASP A 1 109 ? -12.329 11.392 16.442 1.00 97.88 109 ASP A CA 1
ATOM 814 C C . ASP A 1 109 ? -13.540 10.885 15.641 1.00 97.88 109 ASP A C 1
ATOM 816 O O . ASP A 1 109 ? -14.273 11.689 15.040 1.00 97.88 109 ASP A O 1
ATOM 820 N N . PRO A 1 110 ? -13.785 9.563 15.600 1.00 96.94 110 PRO A N 1
ATOM 821 C CA . PRO A 1 110 ? -14.949 9.037 14.916 1.00 96.94 110 PRO A CA 1
ATOM 822 C C . PRO A 1 110 ? -16.223 9.500 15.628 1.00 96.94 110 PRO A C 1
ATOM 824 O O . PRO A 1 110 ? -16.277 9.659 16.844 1.00 96.94 110 PRO A O 1
ATOM 827 N N . THR A 1 111 ? -17.308 9.682 14.875 1.00 97.44 111 THR A N 1
ATOM 828 C CA . THR A 1 111 ? -18.615 9.899 15.508 1.00 97.44 111 THR A CA 1
ATOM 829 C C . THR A 1 111 ? -19.009 8.648 16.287 1.00 97.44 111 THR A C 1
ATOM 831 O O . THR A 1 111 ? -18.981 7.550 15.731 1.00 97.44 111 THR A O 1
ATOM 834 N N . ALA A 1 112 ? -19.422 8.820 17.545 1.00 97.62 112 ALA A N 1
ATOM 835 C CA . ALA A 1 112 ? -19.813 7.712 18.405 1.00 97.62 112 ALA A CA 1
ATOM 836 C C . ALA A 1 112 ? -20.890 6.828 17.743 1.00 97.62 112 ALA A C 1
ATOM 838 O O . ALA A 1 112 ? -21.976 7.302 17.396 1.00 97.62 112 ALA A O 1
ATOM 839 N N . ALA A 1 113 ? -20.593 5.540 17.567 1.00 98.00 113 ALA A N 1
ATOM 840 C CA . ALA A 1 113 ? -21.439 4.596 16.836 1.00 98.00 113 ALA A CA 1
ATOM 841 C C . ALA A 1 113 ? -21.279 3.166 17.373 1.00 98.00 113 ALA A C 1
ATOM 843 O O . ALA A 1 113 ? -20.357 2.887 18.126 1.00 98.00 113 ALA A O 1
ATOM 844 N N . LEU A 1 114 ? -22.170 2.242 16.991 1.00 98.06 114 LEU A N 1
ATOM 845 C CA . LEU A 1 114 ? -22.002 0.808 17.304 1.00 98.06 114 LEU A CA 1
ATOM 846 C C . LEU A 1 114 ? -20.858 0.167 16.505 1.00 98.06 114 LEU A C 1
ATOM 848 O O . LEU A 1 114 ? -20.375 -0.902 16.859 1.00 98.06 114 LEU A O 1
ATOM 852 N N . SER A 1 115 ? -20.472 0.795 15.396 1.00 98.31 115 SER A N 1
ATOM 853 C CA . SER A 1 115 ? -19.396 0.353 14.523 1.00 98.31 115 SER A CA 1
ATOM 854 C C . SER A 1 115 ? -18.648 1.580 14.023 1.00 98.31 115 SER A C 1
ATOM 856 O O . SER A 1 115 ? -19.266 2.489 13.461 1.00 98.31 115 SER A O 1
ATOM 858 N N . ILE A 1 116 ? -17.341 1.615 14.257 1.00 98.38 116 ILE A N 1
ATOM 859 C CA . ILE A 1 116 ? -16.440 2.665 13.781 1.00 98.38 116 ILE A CA 1
ATOM 860 C C . ILE A 1 116 ? -15.391 2.037 12.868 1.00 98.38 116 ILE A C 1
ATOM 862 O O . ILE A 1 116 ? -14.934 0.917 13.098 1.00 98.38 116 ILE A O 1
ATOM 866 N N . VAL A 1 117 ? -15.021 2.763 11.819 1.00 98.25 117 VAL A N 1
ATOM 867 C CA . VAL A 1 117 ? -14.016 2.347 10.836 1.00 98.25 117 VAL A CA 1
ATOM 868 C C . VAL A 1 117 ? -12.947 3.425 10.787 1.00 98.25 117 VAL A C 1
ATOM 870 O O . VAL A 1 117 ? -13.292 4.609 10.791 1.00 98.25 117 VAL A O 1
ATOM 873 N N . SER A 1 118 ? -11.679 3.029 10.708 1.00 96.44 118 SER A N 1
ATOM 874 C CA . SER A 1 118 ? -10.571 3.968 10.536 1.00 96.44 118 SER A CA 1
ATOM 875 C C . SER A 1 118 ? -10.795 4.863 9.304 1.00 96.44 118 SER A C 1
ATOM 877 O O . SER A 1 118 ? -11.259 4.422 8.241 1.00 96.44 118 SER A O 1
ATOM 879 N N . ASP A 1 119 ? -10.529 6.162 9.422 1.00 95.31 119 ASP A N 1
ATOM 880 C CA . ASP A 1 119 ? -10.770 7.134 8.350 1.00 95.31 119 ASP A CA 1
ATOM 881 C C . ASP A 1 119 ? -9.663 7.088 7.287 1.00 95.31 119 ASP A C 1
ATOM 883 O O . ASP A 1 119 ? -9.946 7.302 6.103 1.00 95.31 119 ASP A O 1
ATOM 887 N N . GLN A 1 120 ? -8.465 6.637 7.659 1.00 91.00 120 GLN A N 1
ATOM 888 C CA . GLN A 1 120 ? -7.357 6.331 6.756 1.00 91.00 120 GLN A CA 1
ATOM 889 C C . GLN A 1 120 ? -6.964 4.851 6.789 1.00 91.00 120 GLN A C 1
ATOM 891 O O . GLN A 1 120 ? -7.421 4.071 7.628 1.00 91.00 120 GLN A O 1
ATOM 896 N N . ALA A 1 121 ? -6.153 4.455 5.809 1.00 88.31 121 ALA A N 1
ATOM 897 C CA . ALA A 1 121 ? -5.434 3.193 5.879 1.00 88.31 121 ALA A CA 1
ATOM 898 C C . ALA A 1 121 ? -4.487 3.224 7.092 1.00 88.31 121 ALA A C 1
ATOM 900 O O . ALA A 1 121 ? -3.758 4.194 7.284 1.00 88.31 121 ALA A O 1
ATOM 901 N N . ALA A 1 122 ? -4.527 2.174 7.901 1.00 84.94 122 ALA A N 1
ATOM 902 C CA . ALA A 1 122 ? -3.608 1.923 8.994 1.00 84.94 122 ALA A CA 1
ATOM 903 C C . ALA A 1 122 ? -2.254 1.536 8.383 1.00 84.94 122 ALA A C 1
ATOM 905 O O . ALA A 1 122 ? -2.123 0.463 7.788 1.00 84.94 122 ALA A O 1
ATOM 906 N N . THR A 1 123 ? -1.274 2.436 8.442 1.00 67.06 123 THR A N 1
ATOM 907 C CA . THR A 1 123 ? 0.032 2.229 7.805 1.00 67.06 123 THR A CA 1
ATOM 908 C C . THR A 1 123 ? 1.175 2.656 8.714 1.00 67.06 123 THR A C 1
ATOM 910 O O . THR A 1 123 ? 1.477 3.843 8.799 1.00 67.06 123 THR A O 1
ATOM 913 N N . GLU A 1 124 ? 1.903 1.676 9.247 1.00 63.00 124 GLU A N 1
ATOM 914 C CA . GLU A 1 124 ? 3.354 1.657 9.066 1.00 63.00 124 GLU A CA 1
ATOM 915 C C . GLU A 1 124 ? 3.631 0.777 7.842 1.00 63.00 124 GLU A C 1
ATOM 917 O O . GLU A 1 124 ? 3.774 -0.433 7.952 1.00 63.00 124 GLU A O 1
ATOM 922 N N . ASP A 1 125 ? 3.580 1.358 6.640 1.00 58.44 125 ASP A N 1
ATOM 923 C CA . ASP A 1 125 ? 3.797 0.613 5.398 1.00 58.44 125 ASP A CA 1
ATOM 924 C C . ASP A 1 125 ? 5.299 0.589 5.049 1.00 58.44 125 ASP A C 1
ATOM 926 O O . ASP A 1 125 ? 5.846 1.599 4.583 1.00 58.44 125 ASP A O 1
ATOM 930 N N . PRO A 1 126 ? 5.999 -0.547 5.224 1.00 65.31 126 PRO A N 1
ATOM 931 C CA . PRO A 1 126 ? 7.413 -0.678 4.882 1.00 65.31 126 PRO A CA 1
ATOM 932 C C . PRO A 1 126 ? 7.658 -0.685 3.364 1.00 65.31 126 PRO A C 1
ATOM 934 O O . PRO A 1 126 ? 8.814 -0.751 2.935 1.00 6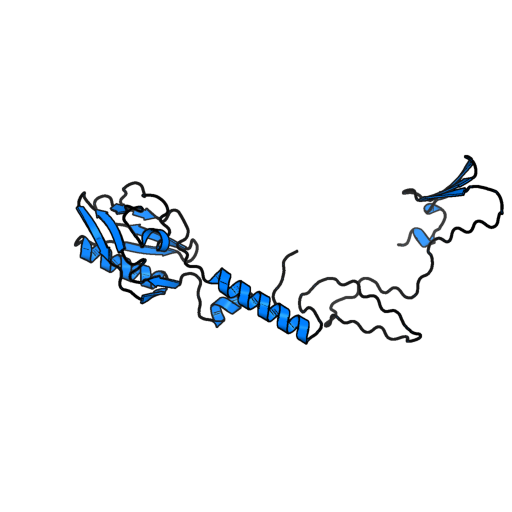5.31 126 PRO A O 1
ATOM 937 N N . THR A 1 127 ? 6.611 -0.570 2.537 1.00 68.94 127 THR A N 1
ATOM 938 C CA . THR A 1 127 ? 6.720 -0.439 1.080 1.00 68.94 127 THR A CA 1
ATOM 939 C C . THR A 1 127 ? 7.700 0.653 0.674 1.00 68.94 127 THR A C 1
ATOM 941 O O . THR A 1 127 ? 8.487 0.441 -0.247 1.00 68.94 127 THR A O 1
ATOM 944 N N . ALA A 1 128 ? 7.714 1.803 1.356 1.00 69.94 128 ALA A N 1
ATOM 945 C CA . ALA A 1 128 ? 8.631 2.889 1.011 1.00 69.94 128 ALA A CA 1
ATOM 946 C C . ALA A 1 128 ? 10.116 2.493 1.204 1.00 69.94 128 ALA A C 1
ATOM 948 O O . ALA A 1 128 ? 10.880 2.586 0.238 1.00 69.94 128 ALA A O 1
ATOM 949 N N . PRO A 1 129 ? 10.549 1.988 2.378 1.00 77.44 129 PRO A N 1
ATOM 950 C CA . PRO A 1 129 ? 11.878 1.394 2.546 1.00 77.44 129 PRO A CA 1
ATOM 951 C C . PRO A 1 129 ? 12.202 0.263 1.556 1.00 77.44 129 PRO A C 1
ATOM 953 O O . PRO A 1 129 ? 13.298 0.236 0.992 1.00 77.44 129 PRO A O 1
ATOM 956 N N . VAL A 1 130 ? 11.260 -0.652 1.303 1.00 83.50 130 VAL A N 1
ATOM 957 C CA . VAL A 1 130 ? 11.470 -1.784 0.381 1.00 83.50 130 VAL A CA 1
ATOM 958 C C . VAL A 1 130 ? 11.647 -1.299 -1.060 1.00 83.50 130 VAL A C 1
ATOM 960 O O . VAL A 1 130 ? 12.525 -1.794 -1.768 1.00 83.50 130 VAL A O 1
ATOM 963 N N . GLN A 1 131 ? 10.899 -0.278 -1.482 1.00 82.88 131 GLN A N 1
ATOM 964 C CA . GLN A 1 131 ? 11.043 0.340 -2.799 1.00 82.88 131 GLN A CA 1
ATOM 965 C C . GLN A 1 131 ? 12.426 0.978 -2.982 1.00 82.88 131 GLN A C 1
ATOM 967 O O . GLN A 1 131 ? 13.020 0.845 -4.051 1.00 82.88 131 GLN A O 1
ATOM 972 N N . VAL A 1 132 ? 12.979 1.614 -1.942 1.00 86.50 132 VAL A N 1
ATOM 973 C CA . VAL A 1 132 ? 14.343 2.176 -1.983 1.00 86.50 132 VAL A CA 1
ATOM 974 C C . VAL A 1 132 ? 15.388 1.075 -2.179 1.00 86.50 132 VAL A C 1
ATOM 976 O O . VAL A 1 132 ? 16.313 1.237 -2.980 1.00 86.50 132 VAL A O 1
ATOM 979 N N . ILE A 1 133 ? 15.240 -0.056 -1.483 1.00 88.75 133 ILE A N 1
ATOM 980 C CA . ILE A 1 133 ? 16.135 -1.212 -1.640 1.00 88.75 133 ILE A CA 1
ATOM 981 C C . ILE A 1 133 ? 16.018 -1.784 -3.056 1.00 88.75 133 ILE A C 1
ATOM 983 O O . ILE A 1 133 ? 17.041 -1.992 -3.710 1.00 88.75 133 ILE A O 1
ATOM 987 N N . LEU A 1 134 ? 14.792 -1.988 -3.547 1.00 89.81 134 LEU A N 1
ATOM 988 C CA . LEU A 1 134 ? 14.528 -2.480 -4.900 1.00 89.81 134 LEU A CA 1
ATOM 989 C C . LEU A 1 134 ? 15.171 -1.576 -5.958 1.00 89.81 134 LEU A C 1
ATOM 991 O O . LEU A 1 134 ? 15.911 -2.057 -6.815 1.00 89.81 134 LEU A O 1
ATOM 995 N N . ASP A 1 135 ? 14.966 -0.262 -5.862 1.00 89.31 135 ASP A N 1
ATOM 996 C CA . ASP A 1 135 ? 15.549 0.705 -6.792 1.00 89.31 135 ASP A CA 1
ATOM 997 C C . ASP A 1 135 ? 17.085 0.682 -6.770 1.00 89.31 135 ASP A C 1
ATOM 999 O O . ASP A 1 135 ? 17.723 0.775 -7.825 1.00 89.31 135 ASP A O 1
ATOM 1003 N N . GLY A 1 136 ? 17.682 0.525 -5.585 1.00 91.25 136 GLY A N 1
ATOM 1004 C CA . GLY A 1 136 ? 19.127 0.397 -5.414 1.00 91.25 136 GLY A CA 1
ATOM 1005 C C . GLY A 1 136 ? 19.689 -0.877 -6.047 1.00 91.25 136 GLY A C 1
ATOM 1006 O O . GLY A 1 136 ? 20.692 -0.819 -6.765 1.00 91.25 136 GLY A O 1
ATOM 1007 N N . VAL A 1 137 ? 19.030 -2.018 -5.829 1.00 90.62 137 VAL A N 1
ATOM 1008 C CA . VAL A 1 137 ? 19.424 -3.311 -6.410 1.00 90.62 137 VAL A CA 1
ATOM 1009 C C . VAL A 1 137 ? 19.282 -3.290 -7.931 1.00 90.62 137 VAL A C 1
ATOM 1011 O O . VAL A 1 137 ? 20.228 -3.664 -8.627 1.00 90.62 137 VAL A O 1
ATOM 1014 N N . ASP A 1 138 ? 18.166 -2.784 -8.459 1.00 90.44 138 ASP A N 1
ATOM 1015 C CA . ASP A 1 138 ? 17.958 -2.623 -9.903 1.00 90.44 138 ASP A CA 1
ATOM 1016 C C . ASP A 1 138 ? 19.065 -1.764 -10.523 1.00 90.44 138 ASP A C 1
ATOM 1018 O O . ASP A 1 138 ? 19.671 -2.142 -11.529 1.00 90.44 138 ASP A O 1
ATOM 1022 N N . SER A 1 139 ? 19.374 -0.617 -9.908 1.00 90.94 139 SER A N 1
ATOM 1023 C CA . SER A 1 139 ? 20.434 0.267 -10.395 1.00 90.94 139 SER A CA 1
ATOM 1024 C C . SER A 1 139 ? 21.804 -0.412 -10.369 1.00 90.94 139 SER A C 1
ATOM 1026 O O . SER A 1 139 ? 22.595 -0.228 -11.298 1.00 90.94 139 SER A O 1
ATOM 1028 N N . PHE A 1 140 ? 22.100 -1.190 -9.326 1.00 93.38 140 PHE A N 1
ATOM 1029 C CA . PHE A 1 140 ? 23.357 -1.925 -9.214 1.00 93.38 140 PHE A CA 1
ATOM 1030 C C . PHE A 1 140 ? 23.487 -2.992 -10.306 1.00 93.38 140 PHE A C 1
ATOM 1032 O O . PHE A 1 140 ? 24.500 -3.031 -11.004 1.00 93.38 140 PHE A O 1
ATOM 1039 N N . VAL A 1 141 ? 22.460 -3.826 -10.494 1.00 91.69 141 VAL A N 1
ATOM 1040 C CA . VAL A 1 141 ? 22.468 -4.908 -11.491 1.00 91.69 141 VAL A CA 1
ATOM 1041 C C . VAL A 1 141 ? 22.586 -4.346 -12.908 1.00 91.69 141 VAL A C 1
ATOM 1043 O O . VAL A 1 141 ? 23.407 -4.825 -13.694 1.00 91.69 141 VAL A O 1
ATOM 1046 N N . LYS A 1 142 ? 21.836 -3.285 -13.226 1.00 91.06 142 LYS A N 1
ATOM 1047 C CA . LYS A 1 142 ? 21.935 -2.595 -14.521 1.00 91.06 142 LYS A CA 1
ATOM 1048 C C . LYS A 1 142 ? 23.317 -2.008 -14.767 1.00 91.06 142 LYS A C 1
ATOM 1050 O O . LYS A 1 142 ? 23.874 -2.181 -15.849 1.00 91.06 142 LYS A O 1
ATOM 1055 N N . GLY A 1 143 ? 23.892 -1.358 -13.753 1.00 91.94 143 GLY A N 1
ATOM 1056 C CA . GLY A 1 143 ? 25.245 -0.810 -13.818 1.00 91.94 143 GLY A CA 1
ATOM 1057 C C . GLY A 1 143 ? 26.309 -1.893 -14.003 1.00 91.94 143 GLY A C 1
ATOM 1058 O O . GLY A 1 143 ? 27.215 -1.728 -14.816 1.00 91.94 143 GLY A O 1
ATOM 1059 N N . TYR A 1 144 ? 26.179 -3.025 -13.305 1.00 93.12 144 TYR A N 1
ATOM 1060 C CA . TYR A 1 144 ? 27.099 -4.158 -13.427 1.00 93.12 144 TYR A CA 1
ATOM 1061 C C . TYR A 1 144 ? 27.037 -4.812 -14.813 1.00 93.12 144 TYR A C 1
ATOM 1063 O O . TYR A 1 144 ? 28.069 -5.165 -15.382 1.00 93.12 144 TYR A O 1
ATOM 1071 N N . CYS A 1 145 ? 25.835 -4.966 -15.372 1.00 90.31 145 CYS A N 1
ATOM 1072 C CA . CYS A 1 145 ? 25.647 -5.570 -16.688 1.00 90.31 145 CYS A CA 1
ATOM 1073 C C . CYS A 1 145 ? 25.778 -4.585 -17.868 1.00 90.31 145 CYS A C 1
ATOM 1075 O O . CYS A 1 145 ? 25.715 -5.042 -19.009 1.00 90.31 145 CYS A O 1
ATOM 1077 N N . ASP A 1 146 ? 25.939 -3.278 -17.612 1.00 90.81 146 ASP A N 1
ATOM 1078 C CA . ASP A 1 146 ? 25.887 -2.181 -18.604 1.00 90.81 146 ASP A CA 1
ATOM 1079 C C . ASP A 1 146 ? 24.669 -2.290 -19.544 1.00 90.81 146 ASP A C 1
ATOM 1081 O O . ASP A 1 146 ? 24.769 -2.068 -20.755 1.00 90.81 146 ASP A O 1
ATOM 1085 N N . ARG A 1 147 ? 23.514 -2.694 -18.993 1.00 88.88 147 ARG A N 1
ATOM 1086 C CA . ARG A 1 147 ? 22.269 -2.887 -19.752 1.00 88.88 147 ARG A CA 1
ATOM 1087 C C . ARG A 1 147 ? 21.023 -2.711 -18.895 1.00 88.88 147 ARG A C 1
ATOM 1089 O O . ARG A 1 147 ? 21.050 -2.920 -17.686 1.00 88.88 147 ARG A O 1
ATOM 1096 N N . ASP A 1 148 ? 19.925 -2.409 -19.565 1.00 88.50 148 ASP A N 1
ATOM 1097 C CA . ASP A 1 148 ? 18.578 -2.468 -19.021 1.00 88.50 148 ASP A CA 1
ATOM 1098 C C . ASP A 1 148 ? 17.957 -3.842 -19.301 1.00 88.50 148 ASP A C 1
ATOM 1100 O O . ASP A 1 148 ? 18.290 -4.523 -20.275 1.00 88.50 148 ASP A O 1
ATOM 1104 N N . PHE A 1 149 ? 17.050 -4.259 -18.425 1.00 85.38 149 PHE A N 1
ATOM 1105 C CA . PHE A 1 149 ? 16.381 -5.561 -18.508 1.00 85.38 149 PHE A CA 1
ATOM 1106 C C . PHE A 1 149 ? 14.913 -5.419 -18.914 1.00 85.38 149 PHE A C 1
ATOM 1108 O O . PHE A 1 149 ? 14.267 -6.393 -19.300 1.00 85.38 149 PHE A O 1
ATOM 1115 N N . GLU A 1 150 ? 14.396 -4.197 -18.851 1.00 83.75 150 GLU A N 1
ATOM 1116 C CA . GLU A 1 150 ? 13.044 -3.840 -19.217 1.00 83.75 150 GLU A CA 1
ATOM 1117 C C . GLU A 1 150 ? 12.823 -3.914 -20.715 1.00 83.75 150 GLU A C 1
ATOM 1119 O O . GLU A 1 150 ? 13.614 -3.424 -21.523 1.00 83.75 150 GLU A O 1
ATOM 1124 N N . SER A 1 151 ? 11.670 -4.462 -21.095 1.00 84.44 151 SER A N 1
ATOM 1125 C CA . SER A 1 151 ? 11.222 -4.388 -22.477 1.00 84.44 151 SER A CA 1
ATOM 1126 C C . SER A 1 151 ? 10.878 -2.940 -22.818 1.00 84.44 151 SER A C 1
ATOM 1128 O O . SER A 1 151 ? 9.849 -2.404 -22.407 1.00 84.44 151 SER A O 1
ATOM 1130 N N . THR A 1 152 ? 11.762 -2.288 -23.565 1.00 86.75 152 THR A N 1
ATOM 1131 C CA . THR A 1 152 ? 11.544 -0.936 -24.073 1.00 86.75 152 THR A CA 1
ATOM 1132 C C . THR A 1 152 ? 12.254 -0.737 -25.411 1.00 86.75 152 THR A C 1
ATOM 1134 O O . THR A 1 152 ? 13.002 -1.590 -25.890 1.00 86.75 152 THR A O 1
ATOM 1137 N N . SER A 1 153 ? 11.957 0.384 -26.063 1.00 89.44 153 SER A N 1
ATOM 1138 C CA . SER A 1 153 ? 12.556 0.758 -27.341 1.00 89.44 153 SER A CA 1
ATOM 1139 C C . SER A 1 153 ? 13.823 1.574 -27.125 1.00 89.44 153 SER A C 1
ATOM 1141 O O . SER A 1 153 ? 13.806 2.584 -26.423 1.00 89.44 153 SER A O 1
ATOM 1143 N N . TYR A 1 154 ? 14.898 1.183 -27.805 1.00 88.69 154 TYR A N 1
ATOM 1144 C CA . TYR A 1 154 ? 16.173 1.890 -27.788 1.00 88.69 154 TYR A CA 1
ATOM 1145 C C . TYR A 1 154 ? 16.547 2.384 -29.179 1.00 88.69 154 TYR A C 1
ATOM 1147 O O . TYR A 1 154 ? 16.326 1.707 -30.183 1.00 88.69 154 TYR A O 1
ATOM 1155 N N . ASN A 1 155 ? 17.170 3.561 -29.223 1.00 89.00 155 ASN A N 1
ATOM 1156 C CA . ASN A 1 155 ? 17.896 4.031 -30.395 1.00 89.00 155 ASN A CA 1
ATOM 1157 C C . ASN A 1 155 ? 19.389 3.862 -30.122 1.00 89.00 155 ASN A C 1
ATOM 1159 O O . ASN A 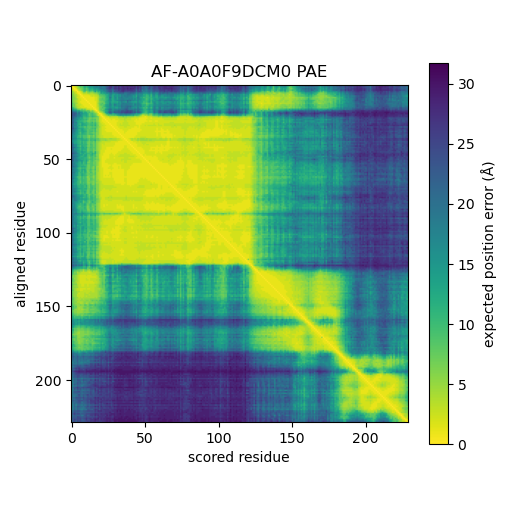1 155 ? 19.982 4.661 -29.397 1.00 89.00 155 ASN A O 1
ATOM 1163 N N . GLU A 1 156 ? 19.995 2.829 -30.699 1.00 86.88 156 GLU A N 1
ATOM 1164 C CA . GLU A 1 156 ? 21.431 2.594 -30.582 1.00 86.88 156 GLU A CA 1
ATOM 1165 C C . GLU A 1 156 ? 22.168 3.099 -31.823 1.00 86.88 156 GLU A C 1
ATOM 1167 O O . GLU A 1 156 ? 21.816 2.780 -32.960 1.00 86.88 156 GLU A O 1
ATOM 1172 N N . TYR A 1 157 ? 23.216 3.891 -31.598 1.00 84.38 157 TYR A N 1
ATOM 1173 C CA . TYR A 1 157 ? 24.061 4.429 -32.655 1.00 84.38 157 TYR A CA 1
ATOM 1174 C C . TYR A 1 157 ? 25.470 3.874 -32.506 1.00 84.38 157 TYR A C 1
ATOM 1176 O O . TYR A 1 157 ? 26.125 4.079 -31.487 1.00 84.38 157 TYR A O 1
ATOM 1184 N N . GLN A 1 158 ? 25.967 3.229 -33.556 1.00 79.88 158 GLN A N 1
ATOM 1185 C CA . GLN A 1 158 ? 27.360 2.812 -33.638 1.00 79.88 158 GLN A CA 1
ATOM 1186 C C . GLN A 1 158 ? 28.078 3.582 -34.733 1.00 79.88 158 GLN A C 1
ATOM 1188 O O . GLN A 1 158 ? 27.647 3.633 -35.885 1.00 79.88 158 GLN A O 1
ATOM 1193 N N . ASN A 1 159 ? 29.210 4.175 -34.363 1.00 73.25 159 ASN A N 1
ATOM 1194 C CA . ASN A 1 159 ? 30.149 4.706 -35.332 1.00 73.25 159 ASN A CA 1
ATOM 1195 C C . ASN A 1 159 ? 30.995 3.532 -35.836 1.00 73.25 159 ASN A C 1
ATOM 1197 O O . ASN A 1 159 ? 31.981 3.149 -35.202 1.00 73.25 159 ASN A O 1
ATOM 1201 N N . GLY A 1 160 ? 30.553 2.913 -36.932 1.00 65.38 160 GLY A N 1
ATOM 1202 C CA . GLY A 1 160 ? 31.280 1.837 -37.592 1.00 65.38 160 GLY A CA 1
ATOM 1203 C C . GLY A 1 160 ? 32.633 2.351 -38.076 1.00 65.38 160 GLY A C 1
ATOM 1204 O O . GLY A 1 160 ? 32.723 2.925 -39.154 1.00 65.38 160 GLY A O 1
ATOM 1205 N N . ARG A 1 161 ? 33.689 2.161 -37.276 1.00 70.12 161 ARG A N 1
ATOM 1206 C CA . ARG A 1 161 ? 35.089 2.399 -37.672 1.00 70.12 161 ARG A CA 1
ATOM 1207 C C . ARG A 1 161 ? 35.522 1.331 -38.681 1.00 70.12 161 ARG A C 1
ATOM 1209 O O . ARG A 1 161 ? 36.256 0.415 -38.319 1.00 70.12 161 ARG A O 1
ATOM 1216 N N . ASP A 1 162 ? 34.964 1.390 -39.888 1.00 69.38 162 ASP A N 1
ATOM 1217 C CA . ASP A 1 162 ? 35.201 0.462 -41.004 1.00 69.38 162 ASP A CA 1
ATOM 1218 C C . ASP A 1 162 ? 34.886 -1.014 -40.697 1.00 69.38 162 ASP A C 1
ATOM 1220 O O . ASP A 1 162 ? 35.366 -1.931 -41.362 1.00 69.38 162 ASP A O 1
ATOM 1224 N N . LYS A 1 163 ? 34.048 -1.268 -39.686 1.00 73.62 163 LYS A N 1
ATOM 1225 C CA . LYS A 1 163 ? 33.561 -2.608 -39.339 1.00 73.62 163 LYS A CA 1
ATOM 1226 C C . LYS A 1 163 ? 32.103 -2.758 -39.756 1.00 73.62 163 LYS A C 1
ATOM 1228 O O . LYS A 1 163 ? 31.297 -1.865 -39.521 1.00 73.62 163 LYS A O 1
ATOM 1233 N N . GLN A 1 164 ? 31.764 -3.916 -40.320 1.00 76.50 164 GLN A N 1
ATOM 1234 C CA . GLN A 1 164 ? 30.399 -4.270 -40.738 1.00 76.50 164 GLN A CA 1
ATOM 1235 C C . GLN A 1 164 ? 29.537 -4.842 -39.596 1.00 76.50 164 GLN A C 1
ATOM 1237 O O . GLN A 1 164 ? 28.408 -5.261 -39.827 1.00 76.50 164 GLN A O 1
ATOM 1242 N N . ASN A 1 165 ? 30.050 -4.854 -38.362 1.00 81.69 165 ASN A N 1
ATOM 1243 C CA . ASN A 1 165 ? 29.360 -5.436 -37.215 1.00 81.69 165 ASN A CA 1
ATOM 1244 C C . ASN A 1 165 ? 28.693 -4.339 -36.379 1.00 81.69 165 ASN A C 1
ATOM 1246 O O . ASN A 1 165 ? 29.360 -3.392 -35.958 1.00 81.69 165 ASN A O 1
ATOM 1250 N N . LEU A 1 166 ? 27.400 -4.509 -36.097 1.00 82.69 166 LEU A N 1
ATOM 1251 C CA . LEU A 1 166 ? 26.636 -3.689 -35.160 1.00 82.69 166 LEU A CA 1
ATOM 1252 C C . LEU A 1 166 ? 26.499 -4.454 -33.840 1.00 82.69 166 LEU A C 1
ATOM 1254 O O . LEU A 1 166 ? 25.757 -5.430 -33.771 1.00 82.69 166 LEU A O 1
ATOM 1258 N N . PHE A 1 167 ? 27.223 -4.028 -32.803 1.00 85.94 167 PHE A N 1
ATOM 1259 C CA . PHE A 1 167 ? 27.047 -4.587 -31.461 1.00 85.94 167 PHE A CA 1
ATOM 1260 C C . PHE A 1 167 ? 25.994 -3.772 -30.724 1.00 85.94 167 PHE A C 1
ATOM 1262 O O . PHE A 1 167 ? 26.177 -2.568 -30.532 1.00 85.94 167 PHE A O 1
ATOM 1269 N N . LEU A 1 168 ? 24.911 -4.436 -30.342 1.00 88.62 168 LEU A N 1
ATOM 1270 C CA . LEU A 1 168 ? 23.825 -3.842 -29.578 1.00 88.62 168 LEU A CA 1
ATOM 1271 C C . LEU A 1 168 ? 24.063 -4.109 -28.094 1.00 88.62 168 LEU A C 1
ATOM 1273 O O . LEU A 1 168 ? 24.387 -5.235 -27.710 1.00 88.62 168 LEU A O 1
ATOM 1277 N N . LYS A 1 169 ? 23.959 -3.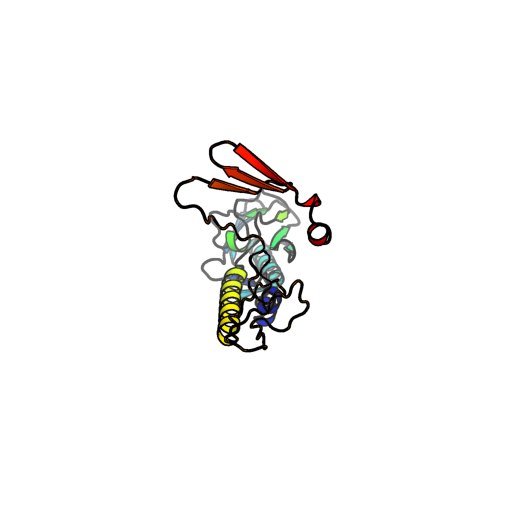058 -27.284 1.00 88.31 169 LYS A N 1
ATOM 1278 C CA . LYS A 1 169 ? 24.159 -3.129 -25.835 1.00 88.31 169 LYS A CA 1
ATOM 1279 C C . LYS A 1 169 ? 22.956 -3.753 -25.137 1.00 88.31 169 LYS A C 1
ATOM 1281 O O . LYS A 1 169 ? 23.133 -4.503 -24.182 1.00 88.31 169 LYS A O 1
ATOM 1286 N N . GLN A 1 170 ? 21.752 -3.481 -25.635 1.00 89.25 170 GLN A N 1
ATOM 1287 C CA . GLN A 1 170 ? 20.511 -3.919 -25.005 1.00 89.25 170 GLN A CA 1
ATOM 1288 C C . GLN A 1 170 ? 20.042 -5.249 -25.608 1.00 89.25 170 GLN A C 1
ATOM 1290 O O . GLN A 1 170 ? 19.378 -5.294 -26.644 1.00 89.25 170 GLN A O 1
ATOM 1295 N N . TYR A 1 171 ? 20.416 -6.356 -24.967 1.00 86.94 171 TYR A N 1
ATOM 1296 C CA . TYR A 1 171 ? 19.962 -7.709 -25.305 1.00 86.94 171 TYR A CA 1
ATOM 1297 C C . TYR A 1 171 ? 19.150 -8.310 -24.140 1.00 86.94 171 TYR A C 1
ATOM 1299 O O . TYR A 1 171 ? 19.430 -7.987 -22.982 1.00 86.94 171 TYR A O 1
ATOM 1307 N N . PRO A 1 172 ? 18.189 -9.221 -24.395 1.00 88.62 172 PRO A N 1
ATOM 1308 C CA . PRO A 1 172 ? 17.819 -9.796 -25.692 1.00 88.62 172 PRO A CA 1
ATOM 1309 C C . PRO A 1 172 ? 16.975 -8.852 -26.562 1.00 88.62 172 PRO A C 1
ATOM 1311 O O . PRO A 1 172 ? 16.114 -8.127 -26.075 1.00 88.62 172 PRO A O 1
ATOM 1314 N N . ILE A 1 173 ? 17.197 -8.901 -27.877 1.00 88.69 173 ILE A N 1
ATOM 1315 C CA . ILE A 1 173 ? 16.446 -8.095 -28.846 1.00 88.69 173 ILE A CA 1
ATOM 1316 C C . ILE A 1 173 ? 15.207 -8.874 -29.271 1.00 88.69 173 ILE A C 1
ATOM 1318 O O . ILE A 1 173 ? 15.318 -9.955 -29.845 1.00 88.69 173 ILE A O 1
ATOM 1322 N N . ILE A 1 174 ? 14.033 -8.301 -29.018 1.00 90.31 174 ILE A N 1
ATOM 1323 C CA . ILE A 1 174 ? 12.750 -8.907 -29.397 1.00 90.31 174 ILE A CA 1
ATOM 1324 C C . ILE A 1 174 ? 12.418 -8.586 -30.859 1.00 90.31 174 ILE A C 1
ATOM 1326 O O . ILE A 1 174 ? 11.992 -9.452 -31.617 1.00 90.31 174 ILE A O 1
ATOM 1330 N N . SER A 1 175 ? 12.626 -7.333 -31.269 1.00 91.44 175 SER A N 1
ATOM 1331 C CA . SER A 1 175 ? 12.340 -6.867 -32.627 1.00 91.44 175 SER A CA 1
ATOM 1332 C C . SER A 1 175 ? 13.206 -5.667 -32.997 1.00 91.44 175 SER A C 1
ATOM 1334 O O . SER A 1 175 ? 13.556 -4.870 -32.128 1.00 91.44 175 SER A O 1
ATOM 1336 N N . VAL A 1 176 ? 13.487 -5.501 -34.289 1.00 89.88 176 VAL A N 1
ATOM 1337 C CA . VAL A 1 176 ? 14.155 -4.316 -34.845 1.00 89.88 176 VAL A CA 1
ATOM 1338 C C . VAL A 1 176 ? 13.160 -3.581 -35.734 1.00 89.88 176 VAL A C 1
ATOM 1340 O O . VAL A 1 176 ? 12.718 -4.125 -36.742 1.00 89.88 176 VAL A O 1
ATOM 1343 N N . SER A 1 177 ? 12.809 -2.347 -35.371 1.00 89.56 177 SER A N 1
ATOM 1344 C CA . SER A 1 177 ? 11.871 -1.526 -36.151 1.00 89.56 177 SER A CA 1
ATOM 1345 C C . SER A 1 177 ? 12.533 -0.858 -37.356 1.00 89.56 177 SER A C 1
ATOM 1347 O O . SER A 1 177 ? 11.915 -0.717 -38.408 1.00 89.56 177 SER A O 1
ATOM 1349 N N . ARG A 1 178 ? 13.800 -0.444 -37.221 1.00 84.62 178 ARG A N 1
ATOM 1350 C CA . ARG A 1 178 ? 14.564 0.206 -38.289 1.00 84.62 178 ARG A CA 1
ATOM 1351 C C . ARG A 1 178 ? 16.055 -0.071 -38.146 1.00 84.62 178 ARG A C 1
ATOM 1353 O O . ARG A 1 178 ? 16.629 0.146 -37.085 1.00 84.62 178 ARG A O 1
ATOM 1360 N N . LEU A 1 179 ? 16.688 -0.451 -39.253 1.00 85.62 179 LEU A N 1
ATOM 1361 C CA . LEU A 1 179 ? 18.139 -0.454 -39.415 1.00 85.62 179 LEU A CA 1
ATOM 1362 C C . LEU A 1 179 ? 18.500 0.572 -40.490 1.00 85.62 179 LEU A C 1
ATOM 1364 O O . LEU A 1 179 ? 17.964 0.539 -41.596 1.00 85.62 179 LEU A O 1
ATOM 1368 N N . SER A 1 180 ? 19.398 1.498 -40.171 1.00 79.19 180 SER A N 1
ATOM 1369 C CA . SER A 1 180 ? 19.886 2.494 -41.125 1.00 79.19 180 SER A CA 1
ATOM 1370 C C . SER A 1 180 ? 21.406 2.486 -41.120 1.00 79.19 180 SER A C 1
ATOM 1372 O O . SER A 1 180 ? 22.025 2.614 -40.066 1.00 79.19 180 SER A O 1
ATOM 1374 N N . ILE A 1 181 ? 22.000 2.319 -42.300 1.00 78.94 181 ILE A N 1
ATOM 1375 C CA . ILE A 1 181 ? 23.450 2.309 -42.497 1.00 78.94 181 ILE A CA 1
ATOM 1376 C C . ILE A 1 181 ? 23.875 3.549 -43.285 1.00 78.94 181 ILE A C 1
ATOM 1378 O O . ILE A 1 181 ? 23.276 3.894 -44.302 1.00 78.94 181 ILE A O 1
ATOM 1382 N N . GLY A 1 182 ? 24.921 4.218 -42.800 1.00 68.56 182 GLY A N 1
ATOM 1383 C CA . GLY A 1 182 ? 25.433 5.452 -43.391 1.00 68.56 182 GLY A CA 1
ATOM 1384 C C . GLY A 1 182 ? 24.588 6.693 -43.082 1.00 68.56 182 GLY A C 1
ATOM 1385 O O . GLY A 1 182 ? 23.429 6.629 -42.682 1.00 68.56 182 GLY A O 1
ATOM 1386 N N . ARG A 1 183 ? 25.202 7.864 -43.266 1.00 61.25 183 ARG A N 1
ATOM 1387 C CA . ARG A 1 183 ? 24.493 9.146 -43.334 1.00 61.25 183 ARG A CA 1
ATOM 1388 C C . ARG A 1 183 ? 24.438 9.542 -44.801 1.00 61.25 183 ARG A C 1
ATOM 1390 O O . ARG A 1 183 ? 25.399 10.103 -45.319 1.00 61.25 183 ARG A O 1
ATOM 1397 N N . ILE A 1 184 ? 23.343 9.225 -45.482 1.00 61.62 184 ILE A N 1
ATOM 1398 C CA . ILE A 1 184 ? 23.053 9.858 -46.768 1.00 61.62 184 ILE A CA 1
ATOM 1399 C C . ILE A 1 184 ? 22.298 11.138 -46.430 1.00 61.62 184 ILE A C 1
ATOM 1401 O O . ILE A 1 184 ? 21.259 11.093 -45.775 1.00 61.62 184 ILE A O 1
ATOM 1405 N N . ASN A 1 185 ? 22.843 12.291 -46.817 1.00 61.94 185 ASN A N 1
ATOM 1406 C CA . ASN A 1 185 ? 22.100 13.540 -46.706 1.00 61.94 185 ASN A CA 1
ATOM 1407 C C . ASN A 1 185 ? 20.848 13.408 -47.581 1.00 61.94 185 ASN A C 1
ATOM 1409 O O . ASN A 1 185 ? 20.978 13.354 -48.802 1.00 61.94 185 ASN A O 1
ATOM 1413 N N . GLY A 1 186 ? 19.659 13.355 -46.972 1.00 63.78 186 GLY A N 1
ATOM 1414 C CA . GLY A 1 186 ? 18.394 13.315 -47.718 1.00 63.78 186 GLY A CA 1
ATOM 1415 C C . GLY A 1 186 ? 18.197 14.559 -48.592 1.00 63.78 186 GLY A C 1
ATOM 1416 O O . GLY A 1 186 ? 17.623 14.478 -49.671 1.00 63.78 186 GLY A O 1
ATOM 1417 N N . LEU A 1 187 ? 18.757 15.696 -48.163 1.00 66.75 187 LEU A N 1
ATOM 1418 C CA . LEU A 1 187 ? 18.841 16.936 -48.924 1.00 66.75 187 LEU A CA 1
ATOM 1419 C C . LEU A 1 187 ? 20.207 17.588 -48.666 1.00 66.75 187 LEU A C 1
ATOM 1421 O O . LEU A 1 187 ? 20.581 17.820 -47.516 1.00 66.75 187 LEU A O 1
ATOM 1425 N N . LYS A 1 188 ? 20.956 17.903 -49.727 1.00 71.38 188 LYS A N 1
ATOM 1426 C CA . LYS A 1 188 ? 22.169 18.728 -49.650 1.00 71.38 188 LYS A CA 1
ATOM 1427 C C . LYS A 1 188 ? 21.937 20.009 -50.440 1.00 71.38 188 LYS A C 1
ATOM 1429 O O . LYS A 1 188 ? 21.845 19.970 -51.662 1.00 71.38 188 LYS A O 1
ATOM 1434 N N . VAL A 1 189 ? 21.884 21.138 -49.744 1.00 70.31 189 VAL A N 1
ATOM 1435 C CA . VAL A 1 189 ? 21.845 22.462 -50.373 1.00 70.31 189 VAL A CA 1
ATOM 1436 C C . VAL A 1 189 ? 23.283 22.926 -50.573 1.00 70.31 189 VAL A C 1
ATOM 1438 O O . VAL A 1 189 ? 24.063 22.951 -49.624 1.00 70.31 189 VAL A O 1
ATOM 1441 N N . ASN A 1 190 ? 23.652 23.264 -51.807 1.00 74.56 190 ASN A N 1
ATOM 1442 C CA . ASN A 1 190 ? 24.961 23.826 -52.120 1.00 74.56 190 ASN A CA 1
ATOM 1443 C C . ASN A 1 190 ? 24.778 25.146 -52.869 1.00 74.56 190 ASN A C 1
ATOM 1445 O O . ASN A 1 190 ? 24.149 25.165 -53.925 1.00 74.56 190 ASN A O 1
ATOM 1449 N N . ASN A 1 191 ? 25.336 26.231 -52.334 1.00 70.50 191 ASN A N 1
ATOM 1450 C CA . ASN A 1 191 ? 25.428 27.496 -53.049 1.00 70.50 191 ASN A CA 1
ATOM 1451 C C . ASN A 1 191 ? 26.811 27.581 -53.699 1.00 70.50 191 ASN A C 1
ATOM 1453 O O . ASN A 1 191 ? 27.816 27.718 -53.008 1.00 70.50 191 ASN A O 1
ATOM 1457 N N . SER A 1 192 ? 26.864 27.478 -55.025 1.00 75.00 192 SER A N 1
ATOM 1458 C CA . SER A 1 192 ? 28.110 27.588 -55.791 1.00 75.00 192 SER A CA 1
ATOM 1459 C C . SER A 1 192 ? 28.384 29.003 -56.316 1.00 75.00 192 SER A C 1
ATOM 1461 O O . SER A 1 192 ? 29.330 29.184 -57.078 1.00 75.00 192 SER A O 1
ATOM 1463 N N . ALA A 1 193 ? 27.562 29.998 -55.962 1.00 75.50 193 ALA A N 1
ATOM 1464 C CA . ALA A 1 193 ? 27.725 31.390 -56.377 1.00 75.50 193 ALA A CA 1
ATOM 1465 C C . ALA A 1 193 ? 28.350 32.239 -55.257 1.00 75.50 193 ALA A C 1
ATOM 1467 O O . ALA A 1 193 ? 28.095 32.022 -54.076 1.00 75.50 193 ALA A O 1
ATOM 1468 N N . SER A 1 194 ? 29.155 33.237 -55.629 1.00 69.44 194 SER A N 1
ATOM 1469 C CA . SER A 1 194 ? 29.953 34.040 -54.692 1.00 69.44 194 SER A CA 1
ATOM 1470 C C . SER A 1 194 ? 29.237 35.259 -54.091 1.00 69.44 194 SER A C 1
ATOM 1472 O O . SER A 1 194 ? 29.818 35.914 -53.231 1.00 69.44 194 SER A O 1
ATOM 1474 N N . SER A 1 195 ? 28.016 35.602 -54.526 1.00 60.47 195 SER A N 1
ATOM 1475 C CA . SER A 1 195 ? 27.436 36.926 -54.222 1.00 60.47 195 SER A CA 1
ATOM 1476 C C . SER A 1 195 ? 25.912 37.002 -54.053 1.00 60.47 195 SER A C 1
ATOM 1478 O O . SER A 1 195 ? 25.364 38.099 -54.095 1.00 60.47 195 SER A O 1
ATOM 1480 N N . THR A 1 196 ? 25.201 35.888 -53.860 1.00 70.94 196 THR A N 1
ATOM 1481 C CA . THR A 1 196 ? 23.733 35.917 -53.671 1.00 70.94 196 THR A CA 1
ATOM 1482 C C . THR A 1 196 ? 23.289 35.223 -52.392 1.00 70.94 196 THR A C 1
ATOM 1484 O O . THR A 1 196 ? 23.832 34.179 -52.018 1.00 70.94 196 THR A O 1
ATOM 1487 N N . TYR A 1 197 ? 22.293 35.818 -51.729 1.00 74.19 197 TYR A N 1
ATOM 1488 C CA . TYR A 1 197 ? 21.665 35.266 -50.536 1.00 74.19 197 TYR A CA 1
ATOM 1489 C C . TYR A 1 197 ? 20.539 34.328 -50.963 1.00 74.19 197 TYR A C 1
ATOM 1491 O O . TYR A 1 197 ? 19.620 34.701 -51.691 1.00 74.19 197 TYR A O 1
ATOM 1499 N N . ALA A 1 198 ? 20.611 33.089 -50.496 1.00 79.94 198 ALA A N 1
ATOM 1500 C CA . ALA A 1 198 ? 19.556 32.113 -50.677 1.00 79.94 198 ALA A CA 1
ATOM 1501 C C . ALA A 1 198 ? 19.191 31.526 -49.319 1.00 79.94 198 ALA A C 1
ATOM 1503 O O . ALA A 1 198 ? 20.073 31.167 -48.535 1.00 79.94 198 ALA A O 1
ATOM 1504 N N . THR A 1 199 ? 17.897 31.410 -49.053 1.00 84.00 199 THR A N 1
ATOM 1505 C CA . THR A 1 199 ? 17.371 30.663 -47.916 1.00 84.00 199 THR A CA 1
ATOM 1506 C C . THR A 1 199 ? 16.582 29.474 -48.436 1.00 84.00 199 THR A C 1
ATOM 1508 O O . THR A 1 199 ? 15.906 29.545 -49.462 1.00 84.00 199 THR A O 1
ATOM 1511 N N . VAL A 1 200 ? 16.711 28.347 -47.746 1.00 83.06 200 VAL A N 1
ATOM 1512 C CA . VAL A 1 200 ? 15.924 27.149 -48.025 1.00 83.06 200 VAL A CA 1
ATOM 1513 C C . VAL A 1 200 ? 15.088 26.853 -46.797 1.00 83.06 200 VAL A C 1
ATOM 1515 O O . VAL A 1 200 ? 15.601 26.870 -45.678 1.00 83.06 200 VAL A O 1
ATOM 1518 N N . SER A 1 201 ? 13.810 26.578 -47.011 1.00 87.69 201 SER A N 1
ATOM 1519 C CA . SER A 1 201 ? 12.895 26.094 -45.986 1.00 87.69 201 SER A CA 1
ATOM 1520 C C . SER A 1 201 ? 12.192 24.830 -46.468 1.00 87.69 201 SER A C 1
ATOM 1522 O O . SER A 1 201 ? 12.184 24.501 -47.656 1.00 87.69 201 SER A O 1
ATOM 1524 N N . VAL A 1 202 ? 11.635 24.083 -45.522 1.00 85.75 202 VAL A N 1
ATOM 1525 C CA . VAL A 1 202 ? 10.871 22.868 -45.796 1.00 85.75 202 VAL A CA 1
ATOM 1526 C C . VAL A 1 202 ? 9.433 23.124 -45.365 1.00 85.75 202 VAL A C 1
ATOM 1528 O O . VAL A 1 202 ? 9.200 23.542 -44.230 1.00 85.75 202 VAL A O 1
ATOM 1531 N N . SER A 1 203 ? 8.487 22.918 -46.277 1.00 86.44 203 SER A N 1
ATOM 1532 C CA . SER A 1 203 ? 7.051 22.960 -45.999 1.00 86.44 203 SER A CA 1
ATOM 1533 C C 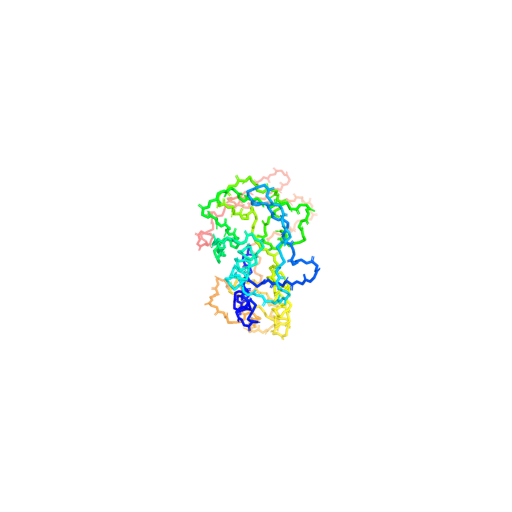. SER A 1 203 ? 6.519 21.541 -45.765 1.00 86.44 203 SER A C 1
ATOM 1535 O O . SER A 1 203 ? 7.248 20.555 -45.879 1.00 86.44 203 SER A O 1
ATOM 1537 N N . SER A 1 204 ? 5.229 21.412 -45.452 1.00 85.19 204 SER A N 1
ATOM 1538 C CA . SER A 1 204 ? 4.576 20.100 -45.358 1.00 85.19 204 SER A CA 1
ATOM 1539 C C . SER A 1 204 ? 4.477 19.372 -46.707 1.00 85.19 204 SER A C 1
ATOM 1541 O O . SER A 1 204 ? 4.216 18.172 -46.723 1.00 85.19 204 SER A O 1
ATOM 1543 N N . THR A 1 205 ? 4.679 20.068 -47.831 1.00 87.50 205 THR A N 1
ATOM 1544 C CA . THR A 1 205 ? 4.451 19.548 -49.190 1.00 87.50 205 THR A CA 1
ATOM 1545 C C . THR A 1 205 ? 5.685 19.569 -50.087 1.00 87.50 205 THR A C 1
ATOM 1547 O O . THR A 1 205 ? 5.656 18.961 -51.160 1.00 87.50 205 THR A O 1
ATOM 1550 N N . GLY A 1 206 ? 6.775 20.223 -49.682 1.00 87.12 206 GLY A N 1
ATOM 1551 C CA . GLY A 1 206 ? 7.973 20.331 -50.505 1.00 87.12 206 GLY A CA 1
ATOM 1552 C C . GLY A 1 206 ? 9.126 21.098 -49.863 1.00 87.12 206 GLY A C 1
ATOM 1553 O O . GLY A 1 206 ? 9.103 21.479 -48.692 1.00 87.12 206 GLY A O 1
ATOM 1554 N N . VAL A 1 207 ? 10.161 21.328 -50.667 1.00 87.88 207 VAL A N 1
ATOM 1555 C CA . VAL A 1 207 ? 11.312 22.171 -50.326 1.00 87.88 207 VAL A CA 1
ATOM 1556 C C . VAL A 1 207 ? 11.198 23.482 -51.088 1.00 87.88 207 VAL A C 1
ATOM 1558 O O . VAL A 1 207 ? 10.995 23.487 -52.302 1.00 87.88 207 VAL A O 1
ATOM 1561 N N . VAL A 1 208 ? 11.360 24.594 -50.378 1.00 90.31 208 VAL A N 1
ATOM 1562 C CA . VAL A 1 208 ? 11.202 25.942 -50.914 1.00 90.31 208 VAL A CA 1
ATOM 1563 C C . VAL A 1 208 ? 12.555 26.642 -50.917 1.00 90.31 208 VAL A C 1
ATOM 1565 O O . VAL A 1 208 ? 13.172 26.828 -49.869 1.00 90.31 208 VAL A O 1
ATOM 1568 N N . LEU A 1 209 ? 13.017 27.043 -52.100 1.00 88.25 209 LEU A N 1
ATOM 1569 C CA . LEU A 1 209 ? 14.181 27.906 -52.275 1.00 88.25 209 LEU A CA 1
ATOM 1570 C C . LEU A 1 209 ? 13.704 29.344 -52.464 1.00 88.25 209 LEU A C 1
ATOM 1572 O O . LEU A 1 209 ? 13.010 29.638 -53.436 1.00 88.25 209 LEU A O 1
ATOM 1576 N N . ASN A 1 210 ? 14.122 30.238 -51.574 1.00 87.12 210 ASN A N 1
ATOM 1577 C CA . ASN A 1 210 ? 13.988 31.675 -51.754 1.00 87.12 210 ASN A CA 1
ATOM 1578 C C . ASN A 1 210 ? 15.358 32.257 -52.103 1.00 87.12 210 ASN A C 1
ATOM 1580 O O . ASN A 1 210 ? 16.294 32.214 -51.302 1.00 87.12 210 ASN A O 1
ATOM 1584 N N . LYS A 1 211 ? 15.473 32.787 -53.318 1.00 86.00 211 LYS A N 1
ATOM 1585 C CA . LYS A 1 211 ? 16.660 33.483 -53.800 1.00 86.00 211 LYS A CA 1
ATOM 1586 C C . LYS A 1 211 ? 16.285 34.927 -54.096 1.00 86.00 211 LYS A C 1
ATOM 1588 O O . LYS A 1 211 ? 15.500 35.177 -55.009 1.00 86.00 211 LYS A O 1
ATOM 1593 N N . ASP A 1 212 ? 16.839 35.855 -53.319 1.00 85.38 212 ASP A N 1
ATOM 1594 C CA . ASP A 1 212 ? 16.629 37.301 -53.473 1.00 85.38 212 ASP A CA 1
ATOM 1595 C C . ASP A 1 212 ? 15.137 37.700 -53.603 1.00 85.38 212 ASP A C 1
ATOM 1597 O O . ASP A 1 212 ? 14.770 38.568 -54.392 1.00 85.38 212 ASP A O 1
ATOM 1601 N N . GLY A 1 213 ? 14.250 37.024 -52.859 1.00 83.50 213 GLY A N 1
ATOM 1602 C CA . GLY A 1 213 ? 12.800 37.258 -52.877 1.00 83.50 213 GLY A CA 1
ATOM 1603 C C . GLY A 1 213 ? 12.024 36.451 -53.924 1.00 83.50 213 GLY A C 1
ATOM 1604 O O . GLY A 1 213 ? 10.796 36.410 -53.869 1.00 83.50 213 GLY A O 1
ATOM 1605 N N . THR A 1 214 ? 12.706 35.763 -54.843 1.00 86.38 214 THR A N 1
ATOM 1606 C CA . THR A 1 214 ? 12.076 34.849 -55.808 1.00 86.38 214 THR A CA 1
ATOM 1607 C C . THR A 1 214 ? 11.995 33.446 -55.225 1.00 86.38 214 THR A C 1
ATOM 1609 O O . THR A 1 214 ? 13.001 32.888 -54.790 1.00 86.38 214 THR A O 1
ATOM 1612 N N . THR A 1 215 ? 10.798 32.861 -55.244 1.00 90.50 215 THR A N 1
ATOM 1613 C CA . THR A 1 215 ? 10.547 31.535 -54.672 1.00 90.50 215 THR A CA 1
ATOM 1614 C C . THR A 1 215 ? 10.424 30.472 -55.759 1.00 90.50 215 THR A C 1
ATOM 1616 O O . THR A 1 215 ? 9.725 30.662 -56.751 1.00 90.50 215 THR A O 1
ATOM 1619 N N . THR A 1 216 ? 11.094 29.340 -55.569 1.00 89.50 216 THR A N 1
ATOM 1620 C CA . THR A 1 216 ? 10.915 28.120 -56.365 1.00 89.50 216 THR A CA 1
ATOM 1621 C C . THR A 1 216 ? 10.639 26.960 -55.420 1.00 89.50 216 THR A C 1
ATOM 1623 O O . THR A 1 216 ? 11.366 26.770 -54.446 1.00 89.50 216 THR A O 1
ATOM 1626 N N . GLU A 1 217 ? 9.589 26.193 -55.700 1.00 90.06 217 GLU A N 1
ATOM 1627 C CA . GLU A 1 217 ? 9.177 25.057 -54.880 1.00 90.06 217 GLU A CA 1
ATOM 1628 C C . GLU A 1 217 ? 9.407 23.741 -55.621 1.00 90.06 217 GLU A C 1
ATOM 1630 O O . GLU A 1 217 ? 9.109 23.603 -56.809 1.00 90.06 217 GLU A O 1
ATOM 1635 N N . LEU A 1 218 ? 9.930 22.769 -54.884 1.00 87.38 218 LEU A N 1
ATOM 1636 C CA . LEU A 1 218 ? 10.092 21.395 -55.315 1.00 87.38 218 LEU A CA 1
ATOM 1637 C C . LEU A 1 218 ? 9.202 20.506 -54.443 1.00 87.38 218 LEU A C 1
ATOM 1639 O O . LEU A 1 218 ? 9.512 20.262 -53.276 1.00 87.38 218 LEU A O 1
ATOM 1643 N N . LEU A 1 219 ? 8.085 20.043 -55.003 1.00 87.75 219 LEU A N 1
ATOM 1644 C CA . LEU A 1 219 ? 7.094 19.241 -54.282 1.00 87.75 219 LEU A CA 1
ATOM 1645 C C . LEU A 1 219 ? 7.609 17.825 -53.998 1.00 87.75 219 LEU A C 1
ATOM 1647 O O . LEU A 1 219 ? 8.205 17.186 -54.866 1.00 87.75 219 LEU A O 1
ATOM 1651 N N . PHE A 1 220 ? 7.303 17.283 -52.817 1.00 83.06 220 PHE A N 1
ATOM 1652 C CA . PHE A 1 220 ? 7.625 15.890 -52.479 1.00 83.06 220 PHE A CA 1
ATOM 1653 C C . PHE A 1 220 ? 6.903 14.890 -53.383 1.00 83.06 220 PHE A C 1
ATOM 1655 O O . PHE A 1 220 ? 7.461 13.849 -53.720 1.00 83.06 220 PHE A O 1
ATOM 1662 N N . SER A 1 221 ? 5.696 15.234 -53.841 1.00 82.38 221 SER A N 1
ATOM 1663 C CA . SER A 1 221 ? 4.917 14.423 -54.782 1.00 82.38 221 SER A CA 1
ATOM 1664 C C . SER A 1 221 ? 5.585 14.260 -56.151 1.00 82.38 221 SER A C 1
ATOM 1666 O O . SER A 1 221 ? 5.249 13.330 -56.880 1.00 82.38 221 SER A O 1
ATOM 1668 N N . ALA A 1 222 ? 6.545 15.120 -56.505 1.00 78.06 222 ALA A N 1
ATOM 1669 C CA . ALA A 1 222 ? 7.307 14.997 -57.745 1.00 78.06 222 ALA A CA 1
ATOM 1670 C C . ALA A 1 222 ? 8.371 13.880 -57.691 1.00 78.06 222 ALA A C 1
ATOM 1672 O O . ALA A 1 222 ? 8.911 13.505 -58.732 1.00 78.06 222 ALA A O 1
ATOM 1673 N N . TYR A 1 223 ? 8.658 13.319 -56.508 1.00 72.06 223 TYR A N 1
ATOM 1674 C CA . TYR A 1 223 ? 9.599 12.212 -56.330 1.00 72.06 223 TYR A CA 1
ATOM 1675 C C . TYR A 1 223 ? 8.874 10.945 -55.876 1.00 72.06 223 TYR A C 1
ATOM 1677 O O . TYR A 1 223 ? 8.577 10.768 -54.697 1.00 72.06 223 TYR A O 1
ATOM 1685 N N . ALA A 1 224 ? 8.667 10.013 -56.810 1.00 59.69 224 ALA A N 1
ATOM 1686 C CA . ALA A 1 224 ? 7.963 8.749 -56.563 1.00 59.69 224 ALA A CA 1
ATOM 1687 C C . ALA A 1 224 ? 8.577 7.896 -55.434 1.00 59.69 224 ALA A C 1
ATOM 1689 O O . ALA A 1 224 ? 7.883 7.114 -54.791 1.00 59.69 224 ALA A O 1
ATOM 1690 N N . THR A 1 225 ? 9.873 8.056 -55.155 1.00 61.69 225 THR A N 1
ATOM 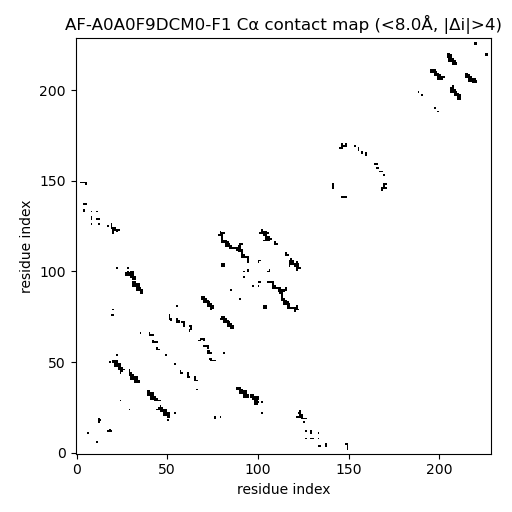1691 C CA . THR A 1 225 ? 10.571 7.333 -54.081 1.00 61.69 225 THR A CA 1
ATOM 1692 C C . THR A 1 225 ? 10.267 7.865 -52.678 1.00 61.69 225 THR A C 1
ATOM 1694 O O . THR A 1 225 ? 10.570 7.177 -51.712 1.00 61.69 225 THR A O 1
ATOM 1697 N N . LEU A 1 226 ? 9.679 9.063 -52.546 1.00 58.72 226 LEU A N 1
ATOM 1698 C CA . LEU A 1 226 ? 9.233 9.623 -51.260 1.00 58.72 226 LEU A CA 1
ATOM 1699 C C . LEU A 1 226 ? 7.775 9.268 -50.927 1.00 58.72 226 LEU A C 1
ATOM 1701 O O . LEU A 1 226 ? 7.355 9.448 -49.793 1.00 58.72 226 LEU A O 1
ATOM 1705 N N . THR A 1 227 ? 7.003 8.749 -51.888 1.00 50.66 227 THR A N 1
ATOM 1706 C CA . THR A 1 227 ? 5.600 8.324 -51.692 1.00 50.66 227 THR A CA 1
ATOM 1707 C C . THR A 1 227 ? 5.478 6.922 -51.074 1.00 50.66 227 THR A C 1
ATOM 1709 O O . THR A 1 227 ? 4.382 6.488 -50.744 1.00 50.66 227 THR A O 1
ATOM 1712 N N . LEU A 1 228 ? 6.597 6.202 -50.946 1.00 46.62 228 LEU A N 1
ATOM 1713 C CA . LEU A 1 228 ? 6.673 4.807 -50.490 1.00 46.62 228 LEU A CA 1
ATOM 1714 C C . LEU A 1 228 ? 7.287 4.643 -49.085 1.00 46.62 228 LEU A C 1
ATOM 1716 O O . LEU A 1 228 ? 7.569 3.513 -48.687 1.00 46.62 228 LEU A O 1
ATOM 1720 N N . MET A 1 229 ? 7.515 5.745 -48.359 1.00 47.22 229 MET A N 1
ATOM 1721 C CA . MET A 1 229 ? 7.905 5.737 -46.939 1.00 47.22 229 MET A CA 1
ATOM 1722 C C . MET A 1 229 ? 6.682 5.859 -46.038 1.00 47.22 229 MET A C 1
ATOM 1724 O O . MET A 1 229 ? 6.713 5.223 -44.962 1.00 47.22 229 MET A O 1
#

Foldseek 3Di:
DDDDFPDDLVVLCVVVVVDFAKFFDDPQAFWWFKDWPNDTDTQGADGDIDGNQRSQVRSQVSVCVGVVFHWGWDADPVQQKIKIAGDDTWMKTDCVPGSNCLQRQAPDIFDTDRMDMRPHRNDPGCSVVSVVVSVVVRVVVCVVLVEHPDPDDDDDDDPPPVDPDDDDSYDDDPDDPDDDDDDDPPDDDDDPDDDWDWDWDADPFFIWIQTPNDIDTDGLVVDPVSVVD

Organism: NCBI:txid412755

pLDDT: mean 85.85, std 12.57, range [41.72, 98.69]

Nearest PDB structures (foldseek):
  3aqu-assembly3_C  TM=3.392E-01  e=4.114E+00  Arabidopsis thaliana

Radius of gyration: 34.18 Å; Cα contacts (8 Å, |Δi|>4): 336; chains: 1; bounding box: 60×50×88 Å